Protein AF-A0A937QQQ5-F1 (afdb_monomer)

Structure (mmCIF, N/CA/C/O backbone):
data_AF-A0A937QQQ5-F1
#
_entry.id   AF-A0A937QQQ5-F1
#
loop_
_atom_site.group_PDB
_atom_site.id
_atom_site.type_symbol
_atom_site.label_atom_id
_atom_site.label_alt_id
_atom_site.label_comp_id
_atom_site.label_asym_id
_atom_site.label_entity_id
_atom_site.label_seq_id
_atom_site.pdbx_PDB_ins_code
_atom_site.Cartn_x
_atom_site.Cartn_y
_atom_site.Cartn_z
_atom_site.occupancy
_atom_site.B_iso_or_equiv
_atom_site.auth_seq_id
_atom_site.auth_comp_id
_atom_site.auth_asym_id
_atom_site.auth_atom_id
_atom_site.pdbx_PDB_model_num
ATOM 1 N N . MET A 1 1 ? -7.914 -35.333 -2.059 1.00 36.03 1 MET A N 1
ATOM 2 C CA . MET A 1 1 ? -6.550 -34.766 -2.112 1.00 36.03 1 MET A CA 1
ATOM 3 C C . MET A 1 1 ? -6.391 -34.056 -3.447 1.00 36.03 1 MET A C 1
ATOM 5 O O . MET A 1 1 ? -6.249 -34.719 -4.462 1.00 36.03 1 MET A O 1
ATOM 9 N N . LYS A 1 2 ? -6.559 -32.730 -3.481 1.00 30.95 2 LYS A N 1
ATOM 10 C CA . LYS A 1 2 ? -6.289 -31.927 -4.681 1.00 30.95 2 LYS A CA 1
ATOM 11 C C . LYS A 1 2 ? -4.842 -31.462 -4.574 1.00 30.95 2 LYS A C 1
ATOM 13 O O . LYS A 1 2 ? -4.495 -30.850 -3.571 1.00 30.95 2 LYS A O 1
ATOM 18 N N . HIS A 1 3 ? -4.014 -31.809 -5.554 1.00 29.38 3 HIS A N 1
ATOM 19 C CA . HIS A 1 3 ? -2.655 -31.293 -5.652 1.00 29.38 3 HIS A CA 1
ATOM 20 C C . HIS A 1 3 ? -2.715 -29.780 -5.863 1.00 29.38 3 HIS A C 1
ATOM 22 O O . HIS A 1 3 ? -3.130 -29.301 -6.918 1.00 29.38 3 HIS A O 1
ATOM 28 N N . GLU A 1 4 ? -2.345 -29.036 -4.828 1.00 30.39 4 GLU A N 1
ATOM 29 C CA . GLU A 1 4 ? -2.024 -27.623 -4.943 1.00 30.39 4 GLU A CA 1
ATOM 30 C C . GLU A 1 4 ? -0.722 -27.508 -5.733 1.00 30.39 4 GLU A C 1
ATOM 32 O O . GLU A 1 4 ? 0.334 -27.981 -5.314 1.00 30.39 4 GLU A O 1
ATOM 37 N N . ILE A 1 5 ? -0.812 -26.903 -6.916 1.00 28.91 5 ILE A N 1
ATOM 38 C CA . ILE A 1 5 ? 0.354 -26.453 -7.663 1.00 28.91 5 ILE A CA 1
ATOM 39 C C . ILE A 1 5 ? 0.916 -25.274 -6.869 1.00 28.91 5 ILE A C 1
ATOM 41 O O . ILE A 1 5 ? 0.451 -24.141 -7.004 1.00 28.91 5 ILE A O 1
ATOM 45 N N . HIS A 1 6 ? 1.897 -25.544 -6.011 1.00 34.22 6 HIS A N 1
ATOM 46 C CA . HIS A 1 6 ? 2.794 -24.504 -5.537 1.00 34.22 6 HIS A CA 1
ATOM 47 C C . HIS A 1 6 ? 3.519 -23.956 -6.767 1.00 34.22 6 HIS A C 1
ATOM 49 O O . HIS A 1 6 ? 4.425 -24.588 -7.309 1.00 34.22 6 HIS A O 1
ATOM 55 N N . VAL A 1 7 ? 3.088 -22.788 -7.243 1.00 42.03 7 VAL A N 1
ATOM 56 C CA . VAL A 1 7 ? 3.893 -21.977 -8.154 1.00 42.03 7 VAL A CA 1
ATOM 57 C C . VAL A 1 7 ? 5.090 -21.529 -7.325 1.00 42.03 7 VAL A C 1
ATOM 59 O O . VAL A 1 7 ? 4.991 -20.572 -6.561 1.00 42.03 7 VAL A O 1
ATOM 62 N N . GLY A 1 8 ? 6.172 -22.309 -7.380 1.00 42.88 8 GLY A N 1
ATOM 63 C CA . GLY A 1 8 ? 7.419 -21.984 -6.701 1.00 42.88 8 GLY A CA 1
ATOM 64 C C . GLY A 1 8 ? 7.860 -20.576 -7.086 1.00 42.88 8 GLY A C 1
ATOM 65 O O . GLY A 1 8 ? 7.702 -20.171 -8.242 1.00 42.88 8 GLY A O 1
ATOM 66 N N . GLU A 1 9 ? 8.372 -19.817 -6.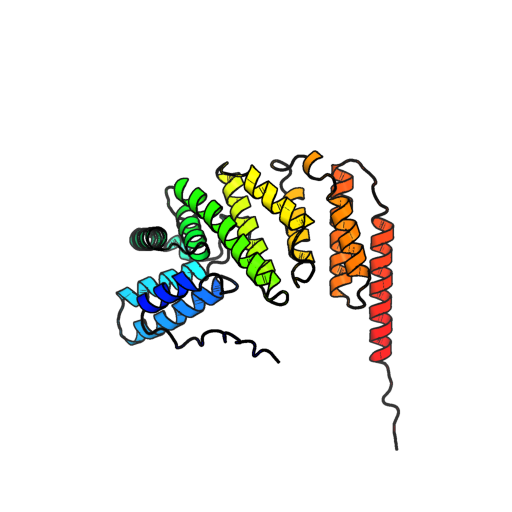115 1.00 51.06 9 GLU A N 1
ATOM 67 C CA . GLU A 1 9 ? 8.996 -18.528 -6.402 1.00 51.06 9 GLU A CA 1
ATOM 68 C C . GLU A 1 9 ? 10.053 -18.745 -7.500 1.00 51.06 9 GLU A C 1
ATOM 70 O O . GLU A 1 9 ? 10.893 -19.640 -7.357 1.00 51.06 9 GLU A O 1
ATOM 75 N N . PRO A 1 10 ? 10.000 -18.002 -8.621 1.00 53.22 10 PRO A N 1
ATOM 76 C CA . PRO A 1 10 ? 10.955 -18.191 -9.699 1.00 53.22 10 PRO A CA 1
ATOM 77 C C . PRO A 1 10 ? 12.362 -17.959 -9.153 1.00 53.22 10 PRO A C 1
ATOM 79 O O . PRO A 1 10 ? 12.676 -16.899 -8.609 1.00 53.22 10 PRO A O 1
ATOM 82 N N . THR A 1 11 ? 13.195 -18.988 -9.270 1.00 52.62 11 THR A N 1
ATOM 83 C CA . THR A 1 11 ? 14.606 -18.932 -8.906 1.00 52.62 11 THR A CA 1
ATOM 84 C C . THR A 1 11 ? 15.295 -17.851 -9.740 1.00 52.62 11 THR A C 1
ATOM 86 O O . THR A 1 11 ? 15.020 -17.701 -10.929 1.00 52.62 11 THR A O 1
ATOM 89 N N . MET A 1 12 ? 16.201 -17.082 -9.124 1.00 53.19 12 MET A N 1
ATOM 90 C CA . MET A 1 12 ? 16.810 -15.871 -9.710 1.00 53.19 12 MET A CA 1
ATOM 91 C C . MET A 1 12 ? 17.596 -16.081 -11.026 1.00 53.19 12 MET A C 1
ATOM 93 O O . MET A 1 12 ? 18.049 -15.109 -11.615 1.00 53.19 12 MET A O 1
ATOM 97 N N . ALA A 1 13 ? 17.745 -17.317 -11.512 1.00 56.19 13 ALA A N 1
ATOM 98 C CA . ALA A 1 13 ? 18.554 -17.689 -12.675 1.00 56.19 13 ALA A CA 1
ATOM 99 C C . ALA A 1 13 ? 17.754 -17.921 -13.980 1.00 56.19 13 ALA A C 1
ATOM 101 O O . ALA A 1 13 ? 18.259 -18.566 -14.891 1.00 56.19 13 ALA A O 1
ATOM 102 N N . GLN A 1 14 ? 16.499 -17.467 -14.082 1.00 79.31 14 GLN A N 1
ATOM 103 C CA . GLN A 1 14 ? 15.621 -17.859 -15.202 1.00 79.31 14 GLN A CA 1
ATOM 104 C C . GLN A 1 14 ? 15.672 -16.959 -16.449 1.00 79.31 14 GLN A C 1
ATOM 106 O O . GLN A 1 14 ? 15.188 -17.375 -17.501 1.00 79.31 14 GLN A O 1
ATOM 111 N N . PHE A 1 15 ? 16.228 -15.748 -16.372 1.00 90.44 15 PHE A N 1
ATOM 112 C CA . PHE A 1 15 ? 16.144 -14.770 -17.465 1.00 90.44 15 PHE A CA 1
ATOM 113 C C . PHE A 1 15 ? 17.524 -14.445 -18.037 1.00 90.44 15 PHE A C 1
ATOM 115 O O . PHE A 1 15 ? 18.384 -13.921 -17.335 1.00 90.44 15 PHE A O 1
ATOM 122 N N . ASN A 1 16 ? 17.710 -14.704 -19.334 1.00 91.25 16 ASN A N 1
ATOM 123 C CA . ASN A 1 16 ? 18.986 -14.483 -20.031 1.00 91.25 16 ASN A CA 1
ATOM 124 C C . ASN A 1 16 ? 19.052 -13.125 -20.747 1.00 91.25 16 ASN A C 1
ATOM 126 O O . ASN A 1 16 ? 20.074 -12.774 -21.331 1.00 91.25 16 ASN A O 1
ATOM 130 N N . ASN A 1 17 ? 17.946 -12.381 -20.782 1.00 93.50 17 ASN A N 1
ATOM 131 C CA . ASN A 1 17 ? 17.868 -11.047 -21.370 1.00 93.50 17 ASN A CA 1
ATOM 132 C C . ASN A 1 17 ? 16.666 -10.269 -20.824 1.00 93.50 17 ASN A C 1
ATOM 134 O O . ASN A 1 17 ? 15.692 -10.840 -20.321 1.00 93.50 17 ASN A O 1
ATOM 138 N N . LEU A 1 18 ? 16.734 -8.954 -20.980 1.00 94.12 18 LEU A N 1
ATOM 139 C CA . LEU A 1 18 ? 15.770 -7.979 -20.509 1.00 94.12 18 LEU A CA 1
ATOM 140 C C . LEU A 1 18 ? 14.387 -8.184 -21.138 1.00 94.12 18 LEU A C 1
ATOM 142 O O . LEU A 1 18 ? 13.375 -8.087 -20.448 1.00 94.12 18 LEU A O 1
ATOM 146 N N . LYS A 1 19 ? 14.331 -8.560 -22.423 1.00 95.56 19 LYS A N 1
ATOM 147 C CA . LYS A 1 19 ? 13.069 -8.854 -23.121 1.00 95.56 19 LYS A CA 1
ATOM 148 C C . LYS A 1 19 ? 12.306 -10.002 -22.455 1.00 95.56 19 LYS A C 1
ATOM 150 O O . LYS A 1 19 ? 11.129 -9.851 -22.149 1.00 95.56 19 LYS A O 1
ATOM 155 N N . SER A 1 20 ? 12.979 -11.119 -22.179 1.00 95.88 20 SER A N 1
ATOM 156 C CA . SER A 1 20 ? 12.364 -12.285 -21.533 1.00 95.88 20 SER A CA 1
ATOM 157 C C . SER A 1 20 ? 11.837 -11.960 -20.132 1.00 95.88 20 SER A C 1
ATOM 159 O O . SER A 1 20 ? 10.758 -12.420 -19.753 1.00 95.88 20 SER A O 1
ATOM 161 N N . LEU A 1 21 ? 12.554 -11.108 -19.389 1.00 96.56 21 LEU A N 1
ATOM 162 C CA . LEU A 1 21 ? 12.113 -10.626 -18.085 1.00 96.56 21 LEU A CA 1
ATOM 163 C C . LEU A 1 21 ? 10.897 -9.697 -18.209 1.00 96.56 21 LEU A C 1
ATOM 165 O O . LEU A 1 21 ? 9.939 -9.849 -17.451 1.00 96.56 21 LEU A O 1
ATOM 169 N N . TYR A 1 22 ? 10.878 -8.781 -19.179 1.00 97.00 22 TYR A N 1
ATOM 170 C CA . TYR A 1 22 ? 9.707 -7.941 -19.433 1.00 97.00 22 TYR A CA 1
ATOM 171 C C . TYR A 1 22 ? 8.474 -8.764 -19.810 1.00 97.00 22 TYR A C 1
ATOM 173 O O . TYR A 1 22 ? 7.416 -8.554 -19.221 1.00 97.00 22 TYR A O 1
ATOM 181 N N . ASP A 1 23 ? 8.603 -9.738 -20.713 1.00 96.44 23 ASP A N 1
ATOM 182 C CA . ASP A 1 23 ? 7.494 -10.610 -21.124 1.00 96.44 23 ASP A CA 1
ATOM 183 C C . ASP A 1 23 ? 6.933 -11.421 -19.944 1.00 96.44 23 ASP A C 1
ATOM 185 O O . ASP A 1 23 ? 5.744 -11.755 -19.884 1.00 96.44 23 ASP A O 1
ATOM 189 N N . HIS A 1 24 ? 7.791 -11.781 -18.992 1.00 96.44 24 HIS A N 1
ATOM 190 C CA . HIS A 1 24 ? 7.380 -12.424 -17.750 1.00 96.44 24 HIS A CA 1
ATOM 191 C C . HIS A 1 24 ? 6.643 -11.458 -16.821 1.00 96.44 24 HIS A C 1
ATOM 193 O O . HIS A 1 24 ? 5.522 -11.747 -16.395 1.00 96.44 24 HIS A O 1
ATOM 199 N N . LEU A 1 25 ? 7.236 -10.298 -16.536 1.00 96.81 25 LEU A N 1
ATOM 200 C CA . LEU A 1 25 ? 6.659 -9.297 -15.640 1.00 96.81 25 LEU A CA 1
ATOM 201 C C . LEU A 1 25 ? 5.329 -8.751 -16.162 1.00 96.81 25 LEU A C 1
ATOM 203 O O . LEU A 1 25 ? 4.412 -8.550 -15.370 1.00 96.81 25 LEU A O 1
ATOM 207 N N . GLU A 1 26 ? 5.165 -8.609 -17.475 1.00 97.50 26 GLU A N 1
ATOM 208 C CA . GLU A 1 26 ? 3.895 -8.208 -18.084 1.00 97.50 26 GLU A CA 1
ATOM 209 C C . GLU A 1 26 ? 2.740 -9.113 -17.621 1.00 97.50 26 GLU A C 1
ATOM 211 O O . GLU A 1 26 ? 1.652 -8.647 -17.275 1.00 97.50 26 GLU A O 1
ATOM 216 N N . ARG A 1 27 ? 3.004 -10.420 -17.511 1.00 95.94 27 ARG A N 1
ATOM 217 C CA . ARG A 1 27 ? 2.023 -11.432 -17.096 1.00 95.94 27 ARG A CA 1
ATOM 218 C C . ARG A 1 27 ? 1.965 -11.638 -15.583 1.00 95.94 27 ARG A C 1
ATOM 220 O O . ARG A 1 27 ? 0.922 -12.030 -15.067 1.00 95.94 27 ARG A O 1
ATOM 227 N N . GLN A 1 28 ? 3.080 -11.438 -14.883 1.00 95.75 28 GLN A N 1
ATOM 228 C CA . GLN A 1 28 ? 3.277 -11.959 -13.527 1.00 95.75 28 GLN A CA 1
ATOM 229 C C . GLN A 1 28 ? 3.638 -10.893 -12.486 1.00 95.75 28 GLN A C 1
ATOM 231 O O . GLN A 1 28 ? 3.765 -11.248 -11.319 1.00 95.75 28 GLN A O 1
ATOM 236 N N . ALA A 1 29 ? 3.784 -9.606 -12.830 1.00 95.81 29 ALA A N 1
ATOM 237 C CA . ALA A 1 29 ? 4.244 -8.588 -11.871 1.00 95.81 29 ALA A CA 1
ATOM 238 C C . ALA A 1 29 ? 3.348 -8.465 -10.621 1.00 95.81 29 ALA A C 1
ATOM 240 O O . ALA A 1 29 ? 3.852 -8.237 -9.527 1.00 95.81 29 ALA A O 1
ATOM 241 N N . THR A 1 30 ? 2.040 -8.714 -10.744 1.00 94.19 30 THR A N 1
ATOM 242 C CA . THR A 1 30 ? 1.085 -8.763 -9.616 1.00 94.19 30 THR A CA 1
ATOM 243 C C . THR A 1 30 ? 1.323 -9.924 -8.646 1.00 94.19 30 THR A C 1
ATOM 245 O O . THR A 1 30 ? 0.715 -9.966 -7.579 1.00 94.19 30 THR A O 1
ATOM 248 N N . ASN A 1 31 ? 2.208 -10.857 -8.998 1.00 93.75 31 ASN A N 1
ATOM 249 C CA . ASN A 1 31 ? 2.579 -12.025 -8.200 1.00 93.75 31 ASN A CA 1
ATOM 250 C C . ASN A 1 31 ? 3.916 -11.828 -7.484 1.00 93.75 31 ASN A C 1
ATOM 252 O O . ASN A 1 31 ? 4.435 -12.762 -6.877 1.00 93.75 31 ASN A O 1
ATOM 256 N N . TYR A 1 32 ? 4.447 -10.607 -7.497 1.00 92.94 32 TYR A N 1
ATOM 257 C CA . TYR A 1 32 ? 5.597 -10.218 -6.701 1.00 92.94 32 TYR A CA 1
ATOM 258 C C . TYR A 1 32 ? 5.158 -9.280 -5.587 1.00 92.94 32 TYR A C 1
ATOM 260 O O . TYR A 1 32 ? 4.677 -8.178 -5.838 1.00 92.94 32 TYR A O 1
ATOM 268 N N . ALA A 1 33 ? 5.342 -9.720 -4.344 1.00 87.44 33 ALA A N 1
ATOM 269 C CA . ALA A 1 33 ? 5.106 -8.877 -3.186 1.00 87.44 33 ALA A CA 1
ATOM 270 C C . ALA A 1 33 ? 6.235 -7.845 -3.047 1.00 87.44 33 ALA A C 1
ATOM 272 O O . ALA A 1 33 ? 7.313 -8.135 -2.520 1.00 87.44 33 ALA A O 1
ATOM 273 N N . GLY A 1 34 ? 5.976 -6.647 -3.557 1.00 84.38 34 GLY A N 1
ATOM 274 C CA . GLY A 1 34 ? 6.828 -5.483 -3.395 1.00 84.38 34 GLY A CA 1
ATOM 275 C C . GLY A 1 34 ? 7.854 -5.313 -4.509 1.00 84.38 34 GLY A C 1
ATOM 276 O O . GLY A 1 34 ? 8.396 -6.265 -5.073 1.00 84.38 34 GLY A O 1
ATOM 277 N N . GLY A 1 35 ? 8.175 -4.048 -4.790 1.00 89.44 35 GLY A N 1
ATOM 278 C CA . GLY A 1 35 ? 9.098 -3.683 -5.868 1.00 89.44 35 GLY A CA 1
ATOM 279 C C . GLY A 1 35 ? 10.505 -4.264 -5.710 1.00 89.44 35 GLY A C 1
ATOM 280 O O . GLY A 1 35 ? 11.137 -4.579 -6.709 1.00 89.44 35 GLY A O 1
ATOM 281 N N . HIS A 1 36 ? 10.980 -4.494 -4.483 1.00 90.06 36 HIS A N 1
ATOM 282 C CA . HIS A 1 36 ? 12.307 -5.072 -4.249 1.00 90.06 36 HIS A CA 1
ATOM 283 C C . HIS A 1 36 ? 12.475 -6.461 -4.886 1.00 90.06 36 HIS A C 1
ATOM 285 O O . HIS A 1 36 ? 13.545 -6.747 -5.406 1.00 90.06 36 HIS A O 1
ATOM 291 N N . ARG A 1 37 ? 11.423 -7.295 -4.922 1.00 92.38 37 ARG A N 1
ATOM 292 C CA . ARG A 1 37 ? 11.487 -8.610 -5.578 1.00 92.38 37 ARG A CA 1
ATOM 293 C C . ARG A 1 37 ? 11.653 -8.472 -7.090 1.00 92.38 37 ARG A C 1
ATOM 295 O O . ARG A 1 37 ? 12.466 -9.173 -7.676 1.00 92.38 37 ARG A O 1
ATOM 302 N N . ILE A 1 38 ? 10.934 -7.530 -7.706 1.00 95.06 38 ILE A N 1
ATOM 303 C CA . ILE A 1 38 ? 11.085 -7.199 -9.132 1.00 95.06 38 ILE A CA 1
ATOM 304 C C . ILE A 1 38 ? 12.485 -6.622 -9.401 1.00 95.06 38 ILE A C 1
ATOM 306 O O . ILE A 1 38 ? 13.150 -7.034 -10.345 1.00 95.06 38 ILE A O 1
ATOM 310 N N . SER A 1 39 ? 12.969 -5.731 -8.531 1.00 94.38 39 SER A N 1
ATOM 311 C CA . SER A 1 39 ? 14.325 -5.169 -8.587 1.00 94.38 39 SER A CA 1
ATOM 312 C C . SER A 1 39 ? 15.399 -6.259 -8.535 1.00 94.38 39 SER A C 1
ATOM 314 O O . SER A 1 39 ? 16.350 -6.210 -9.308 1.00 94.38 39 SER A O 1
ATOM 316 N N . SER A 1 40 ? 15.230 -7.295 -7.704 1.00 93.81 40 SER A N 1
ATOM 317 C CA . SER A 1 40 ? 16.157 -8.433 -7.658 1.00 93.81 40 SER A CA 1
ATOM 318 C C . SER A 1 40 ? 16.214 -9.220 -8.971 1.00 93.81 40 SER A C 1
ATOM 320 O O . SER A 1 40 ? 17.294 -9.674 -9.341 1.00 93.81 40 SER A O 1
ATOM 322 N N . LEU A 1 41 ? 15.098 -9.345 -9.702 1.00 95.25 41 LEU A N 1
ATOM 323 C CA . LEU A 1 41 ? 15.093 -9.995 -11.021 1.00 95.25 41 LEU A CA 1
ATOM 324 C C . LEU A 1 41 ? 15.906 -9.199 -12.040 1.00 95.25 41 LEU A C 1
ATOM 326 O O . LEU A 1 41 ? 16.732 -9.774 -12.747 1.00 95.25 41 LEU A O 1
ATOM 330 N N . PHE A 1 42 ? 15.719 -7.877 -12.079 1.00 95.81 42 PHE A N 1
ATOM 331 C CA . PHE A 1 42 ? 16.560 -7.012 -12.904 1.00 95.81 42 PHE A CA 1
ATOM 332 C C . PHE A 1 42 ? 18.025 -7.097 -12.453 1.00 95.81 42 PHE A C 1
ATOM 334 O O . PHE A 1 42 ? 18.911 -7.235 -13.285 1.00 95.81 42 PHE A O 1
ATOM 341 N N . GLY A 1 43 ? 18.298 -7.150 -11.147 1.00 93.81 43 GLY A N 1
ATOM 342 C CA . GLY A 1 43 ? 19.660 -7.273 -10.621 1.00 93.81 43 GLY A CA 1
ATOM 343 C C . GLY A 1 43 ? 20.383 -8.539 -11.086 1.00 93.81 43 GLY A C 1
ATOM 344 O O . GLY A 1 43 ? 21.594 -8.508 -11.301 1.00 93.81 43 GLY A O 1
ATOM 345 N N . ALA A 1 44 ? 19.655 -9.642 -11.279 1.00 94.06 44 ALA A N 1
ATOM 346 C CA . ALA A 1 44 ? 20.207 -10.867 -11.847 1.00 94.06 44 ALA A CA 1
ATOM 347 C C . ALA A 1 44 ? 20.562 -10.703 -13.336 1.00 94.06 44 ALA A C 1
ATOM 349 O O . ALA A 1 44 ? 21.670 -11.057 -13.738 1.00 94.06 44 ALA A O 1
ATOM 350 N N . VAL A 1 45 ? 19.667 -10.104 -14.132 1.00 94.81 45 VAL A N 1
ATOM 351 C CA . VAL A 1 45 ? 19.919 -9.822 -15.557 1.00 94.81 45 VAL A CA 1
ATOM 352 C C . VAL A 1 45 ? 21.071 -8.827 -15.728 1.00 94.81 45 VAL A C 1
ATOM 354 O O . VAL A 1 45 ? 21.907 -9.018 -16.605 1.00 94.81 45 VAL A O 1
ATOM 357 N N . TYR A 1 46 ? 21.177 -7.819 -14.857 1.00 94.38 46 TYR A N 1
ATOM 358 C CA . TYR A 1 46 ? 22.246 -6.818 -14.893 1.00 94.38 46 TYR A CA 1
ATOM 359 C C . TYR A 1 46 ? 23.621 -7.480 -14.809 1.00 94.38 46 TYR A C 1
ATOM 361 O O . TYR A 1 46 ? 24.460 -7.260 -15.676 1.00 94.38 46 TYR A O 1
ATOM 369 N N . LYS A 1 47 ? 23.824 -8.349 -13.809 1.00 93.31 47 LYS A N 1
ATOM 370 C CA . LYS A 1 47 ? 25.098 -9.056 -13.606 1.00 93.31 47 LYS A CA 1
ATOM 371 C C . LYS A 1 47 ? 25.479 -9.916 -14.808 1.00 93.31 47 LYS A C 1
ATOM 373 O O . LYS A 1 47 ? 26.651 -10.004 -15.154 1.00 93.31 47 LYS A O 1
ATOM 378 N N . LEU A 1 48 ? 24.488 -10.547 -15.439 1.00 93.69 48 LEU A N 1
ATOM 379 C CA . LEU A 1 48 ? 24.700 -11.344 -16.642 1.00 93.69 48 LEU A CA 1
ATOM 380 C C . LEU A 1 48 ? 25.137 -10.462 -17.821 1.00 93.69 48 LEU A C 1
ATOM 382 O O . LEU A 1 48 ? 26.104 -10.791 -18.497 1.00 93.69 48 LEU A O 1
ATOM 386 N N . LYS A 1 49 ? 24.487 -9.311 -18.032 1.00 94.38 49 LYS A N 1
ATOM 387 C CA . LYS A 1 49 ? 24.818 -8.394 -19.137 1.00 94.38 49 LYS A CA 1
ATOM 388 C C . LYS A 1 49 ? 26.124 -7.637 -18.942 1.00 94.38 49 LYS A C 1
ATOM 390 O O . LYS A 1 49 ? 26.829 -7.398 -19.917 1.00 94.38 49 LYS A O 1
ATOM 395 N N . GLU A 1 50 ? 26.471 -7.326 -17.699 1.00 93.19 50 GLU A N 1
ATOM 396 C CA . GLU A 1 50 ? 27.777 -6.777 -17.333 1.00 93.19 50 GLU A CA 1
ATOM 397 C C . GLU A 1 50 ? 28.905 -7.770 -17.657 1.00 93.19 50 GLU A C 1
ATOM 399 O O . GLU A 1 50 ? 29.906 -7.384 -18.254 1.00 93.19 50 GLU A O 1
ATOM 404 N N . ALA A 1 51 ? 28.717 -9.062 -17.359 1.00 92.50 51 ALA A N 1
ATOM 405 C CA . ALA A 1 51 ? 29.686 -10.108 -17.694 1.00 92.50 51 ALA A CA 1
ATOM 406 C C . ALA A 1 51 ? 29.828 -10.359 -19.210 1.00 92.50 51 ALA A C 1
ATOM 408 O O . ALA A 1 51 ? 30.886 -10.792 -19.662 1.00 92.50 51 ALA A O 1
ATOM 409 N N . GLU A 1 52 ? 28.784 -10.080 -19.995 1.00 94.06 52 GLU A N 1
ATOM 410 C CA . GLU A 1 52 ? 28.781 -10.169 -21.465 1.00 94.06 52 GLU A CA 1
ATOM 411 C C . GLU A 1 52 ? 29.339 -8.903 -22.162 1.00 94.06 52 GLU A C 1
ATOM 413 O O . GLU A 1 52 ? 29.348 -8.851 -23.390 1.00 94.06 52 GLU A O 1
ATOM 418 N N . ASP A 1 53 ? 29.762 -7.873 -21.409 1.00 92.38 53 ASP A N 1
ATOM 419 C CA . ASP A 1 53 ? 30.120 -6.520 -21.898 1.00 92.38 53 ASP A CA 1
ATOM 420 C C . ASP A 1 53 ? 29.026 -5.870 -22.780 1.00 92.38 53 ASP A C 1
ATOM 422 O O . ASP A 1 53 ? 29.272 -4.997 -23.615 1.00 92.38 53 ASP A O 1
ATOM 426 N N . ASN A 1 54 ? 27.763 -6.259 -22.573 1.00 92.81 54 ASN A N 1
ATOM 427 C CA . ASN A 1 54 ? 26.613 -5.662 -23.248 1.00 92.81 54 ASN A CA 1
ATOM 428 C C . ASN A 1 54 ? 26.127 -4.433 -22.469 1.00 92.81 54 ASN A C 1
ATOM 430 O O . ASN A 1 54 ? 25.127 -4.469 -21.745 1.00 92.81 54 ASN A O 1
ATOM 434 N N . ARG A 1 55 ? 26.860 -3.327 -22.625 1.00 91.81 55 ARG A N 1
ATOM 435 C CA . ARG A 1 55 ? 26.647 -2.097 -21.843 1.00 91.81 55 ARG A CA 1
ATOM 436 C C . ARG A 1 55 ? 25.249 -1.502 -21.983 1.00 91.81 55 ARG A C 1
ATOM 438 O O . ARG A 1 55 ? 24.674 -1.089 -20.986 1.00 91.81 55 ARG A O 1
ATOM 445 N N . ASN A 1 56 ? 24.674 -1.509 -23.186 1.00 91.50 56 ASN A N 1
ATOM 446 C CA . ASN A 1 56 ? 23.353 -0.916 -23.420 1.00 91.50 56 ASN A CA 1
ATOM 447 C C . ASN A 1 56 ? 22.256 -1.626 -22.613 1.00 91.50 56 ASN A C 1
ATOM 449 O O . ASN A 1 56 ? 21.430 -0.980 -21.969 1.00 91.50 56 ASN A O 1
ATOM 453 N N . GLU A 1 57 ? 22.241 -2.960 -22.639 1.00 93.25 57 GLU A N 1
ATOM 454 C CA . GLU A 1 57 ? 21.242 -3.740 -21.906 1.00 93.25 57 GLU A CA 1
ATOM 455 C C . GLU A 1 57 ? 21.528 -3.743 -20.397 1.00 93.25 57 GLU A C 1
ATOM 457 O O . GLU A 1 57 ? 20.592 -3.712 -19.594 1.00 93.25 57 GLU A O 1
ATOM 462 N N . ALA A 1 58 ? 22.807 -3.717 -20.003 1.00 92.62 58 ALA A N 1
ATOM 463 C CA . ALA A 1 58 ? 23.209 -3.555 -18.611 1.00 92.62 58 ALA A CA 1
ATOM 464 C C . ALA A 1 58 ? 22.699 -2.223 -18.032 1.00 92.62 58 ALA A C 1
ATOM 466 O O . ALA A 1 58 ? 22.045 -2.233 -16.991 1.00 92.62 58 ALA A O 1
ATOM 467 N N . ASP A 1 59 ? 22.891 -1.099 -18.728 1.00 93.00 59 ASP A N 1
ATOM 468 C CA . ASP A 1 59 ? 22.430 0.220 -18.279 1.00 93.00 59 ASP A CA 1
ATOM 469 C C . ASP A 1 59 ? 20.907 0.273 -18.112 1.00 93.00 59 ASP A C 1
ATOM 471 O O . ASP A 1 59 ? 20.409 0.679 -17.061 1.00 93.00 59 ASP A O 1
ATOM 475 N N . GLN A 1 60 ? 20.153 -0.210 -19.106 1.00 94.56 60 GLN A N 1
ATOM 476 C CA . GLN A 1 60 ? 18.690 -0.275 -19.015 1.00 94.56 60 GLN A CA 1
ATOM 477 C C . GLN A 1 60 ? 18.236 -1.128 -17.829 1.00 94.56 60 GLN A C 1
ATOM 479 O O . GLN A 1 60 ? 17.344 -0.740 -17.076 1.00 94.56 60 GLN A O 1
ATOM 484 N N . THR A 1 61 ? 18.877 -2.277 -17.626 1.00 93.81 61 THR A N 1
ATOM 485 C CA . THR A 1 61 ? 18.556 -3.168 -16.510 1.00 93.81 61 THR A CA 1
ATOM 486 C C . THR A 1 61 ? 18.889 -2.524 -15.163 1.00 93.81 61 THR A C 1
ATOM 488 O O . THR A 1 61 ? 18.129 -2.655 -14.203 1.00 93.81 61 THR A O 1
ATOM 491 N N . LEU A 1 62 ? 19.993 -1.781 -15.080 1.00 92.31 62 LEU A N 1
ATOM 492 C CA . LEU A 1 62 ? 20.375 -1.029 -13.890 1.00 92.31 62 LEU A CA 1
ATOM 493 C C . LEU A 1 62 ? 19.340 0.051 -13.550 1.00 92.31 62 LEU A C 1
ATOM 495 O O . LEU A 1 62 ? 18.986 0.216 -12.380 1.00 92.31 62 LEU A O 1
ATOM 499 N N . TRP A 1 63 ? 18.805 0.745 -14.556 1.00 93.19 63 TRP A N 1
ATOM 500 C CA . TRP A 1 63 ? 17.719 1.704 -14.356 1.00 93.19 63 TRP A CA 1
ATOM 501 C C . TRP A 1 63 ? 16.469 1.022 -13.789 1.00 93.19 63 TRP A C 1
ATOM 503 O O . TRP A 1 63 ? 15.891 1.506 -12.818 1.00 93.19 63 TRP A O 1
ATOM 513 N N . GLU A 1 64 ? 16.092 -0.145 -14.308 1.00 94.81 64 GLU A N 1
ATOM 514 C CA . GLU A 1 64 ? 14.968 -0.924 -13.774 1.00 94.81 64 GLU A CA 1
ATOM 515 C C . GLU A 1 64 ? 15.198 -1.377 -12.320 1.00 94.81 64 GLU A C 1
ATOM 517 O O . GLU A 1 64 ? 14.304 -1.242 -11.474 1.00 94.81 64 GLU A O 1
ATOM 522 N N . CYS A 1 65 ? 16.412 -1.834 -11.982 1.00 91.75 65 CYS A N 1
ATOM 523 C CA . CYS A 1 65 ? 16.799 -2.142 -10.600 1.00 91.75 65 CYS A CA 1
ATOM 524 C C . CYS A 1 65 ? 16.524 -0.956 -9.679 1.00 91.75 65 CYS A C 1
ATOM 526 O O . CYS A 1 65 ? 15.918 -1.119 -8.615 1.00 91.75 65 CYS A O 1
ATOM 528 N N . TRP A 1 66 ? 16.955 0.232 -10.102 1.00 89.25 66 TRP A N 1
ATOM 529 C CA . TRP A 1 66 ? 16.748 1.477 -9.381 1.00 89.25 66 TRP A CA 1
ATOM 530 C C . TRP A 1 66 ? 15.261 1.766 -9.201 1.00 89.25 66 TRP A C 1
ATOM 532 O O . TRP A 1 66 ? 14.806 1.887 -8.067 1.00 89.25 66 TRP A O 1
ATOM 542 N N . PHE A 1 67 ? 14.483 1.784 -10.282 1.00 90.50 67 PHE A N 1
ATOM 543 C CA . PHE A 1 67 ? 13.055 2.114 -10.266 1.00 90.50 67 PHE A CA 1
ATOM 544 C C . PHE A 1 67 ? 12.225 1.219 -9.351 1.00 90.50 67 PHE A C 1
ATOM 546 O O . PHE A 1 67 ? 11.352 1.694 -8.618 1.00 90.50 67 PHE A O 1
ATOM 553 N N . PHE A 1 68 ? 12.489 -0.084 -9.369 1.00 91.50 68 PHE A N 1
ATOM 554 C CA . PHE A 1 68 ? 11.746 -1.035 -8.551 1.00 91.50 68 PHE A CA 1
ATOM 555 C C . PHE A 1 68 ? 12.296 -1.153 -7.128 1.00 91.50 68 PHE A C 1
ATOM 557 O O . PHE A 1 68 ? 11.522 -1.449 -6.213 1.00 91.50 68 PHE A O 1
ATOM 564 N N . GLY A 1 69 ? 13.578 -0.833 -6.931 1.00 86.00 69 GLY A N 1
ATOM 565 C CA . GLY A 1 69 ? 14.231 -0.727 -5.627 1.00 86.00 69 GLY A CA 1
ATOM 566 C C . GLY A 1 69 ? 13.869 0.544 -4.852 1.00 86.00 69 GLY A C 1
ATOM 567 O O . GLY A 1 69 ? 14.078 0.591 -3.638 1.00 86.00 69 GLY A O 1
ATOM 568 N N . LEU A 1 70 ? 13.287 1.552 -5.517 1.00 81.50 70 LEU A N 1
ATOM 569 C CA . LEU A 1 70 ? 12.799 2.766 -4.866 1.00 81.50 70 LEU A CA 1
ATOM 570 C C . LEU A 1 70 ? 11.788 2.431 -3.763 1.00 81.50 70 LEU A C 1
ATOM 572 O O . LEU A 1 70 ? 10.726 1.839 -3.996 1.00 81.50 70 LEU A O 1
ATOM 576 N N . LYS A 1 71 ? 12.117 2.873 -2.547 1.00 74.56 71 LYS A N 1
ATOM 577 C CA . LYS A 1 71 ? 11.200 2.873 -1.411 1.00 74.56 71 LYS A CA 1
ATOM 578 C C . LYS A 1 71 ? 10.422 4.182 -1.429 1.00 74.56 71 LYS A C 1
ATOM 580 O O . LYS A 1 71 ? 10.998 5.250 -1.241 1.00 74.56 71 LYS A O 1
ATOM 585 N N . PHE A 1 72 ? 9.121 4.072 -1.660 1.00 68.94 72 PHE A N 1
ATOM 586 C CA . PHE A 1 72 ? 8.186 5.177 -1.494 1.00 68.94 72 PHE A CA 1
ATOM 587 C C . PHE A 1 72 ? 7.729 5.168 -0.044 1.00 68.94 72 PHE A C 1
ATOM 589 O O . PHE A 1 72 ? 7.276 4.125 0.436 1.00 68.94 72 PHE A O 1
ATOM 596 N N . THR A 1 73 ? 7.819 6.304 0.642 1.00 70.06 73 THR A N 1
ATOM 597 C CA . THR A 1 73 ? 7.071 6.482 1.885 1.00 70.06 73 THR A CA 1
ATOM 598 C C . THR A 1 73 ? 5.589 6.542 1.501 1.00 70.06 73 THR A C 1
ATOM 600 O O . THR A 1 73 ? 5.192 7.443 0.763 1.00 70.06 73 THR A O 1
ATOM 603 N N . PRO A 1 74 ? 4.743 5.577 1.904 1.00 63.44 74 PRO A N 1
ATOM 604 C CA . PRO A 1 74 ? 3.391 5.481 1.360 1.00 63.44 74 PRO A CA 1
ATOM 605 C C . PRO A 1 74 ? 2.551 6.729 1.664 1.00 63.44 74 PRO A C 1
ATOM 607 O O . PRO A 1 74 ? 2.300 7.046 2.830 1.00 63.44 74 PRO A O 1
ATOM 610 N N . GLY A 1 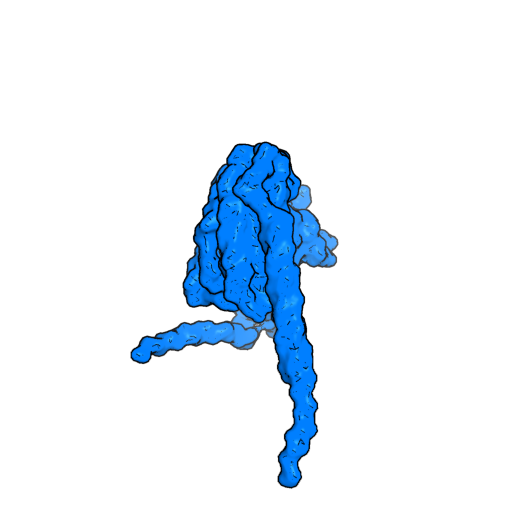75 ? 2.070 7.405 0.618 1.00 60.66 75 GLY A N 1
ATOM 611 C CA . GLY A 1 75 ? 1.325 8.672 0.718 1.00 60.66 75 GLY A CA 1
ATOM 612 C C . GLY A 1 75 ? 2.200 9.936 0.716 1.00 60.66 75 GLY A C 1
ATOM 613 O O . GLY A 1 75 ? 1.699 11.029 0.438 1.00 60.66 75 GLY A O 1
ATOM 614 N N . ASP A 1 76 ? 3.510 9.791 0.921 1.00 71.00 76 ASP A N 1
ATOM 615 C CA . ASP A 1 76 ? 4.498 10.857 0.766 1.00 71.00 76 ASP A CA 1
ATOM 616 C C . ASP A 1 76 ? 5.255 10.668 -0.554 1.00 71.00 76 ASP A C 1
ATOM 618 O O . ASP A 1 76 ? 6.301 10.030 -0.667 1.00 71.00 76 ASP A O 1
ATOM 622 N N . VAL A 1 77 ? 4.623 11.211 -1.587 1.00 64.06 77 VAL A N 1
ATOM 623 C CA . VAL A 1 77 ? 4.913 10.994 -3.006 1.00 64.06 77 VAL A CA 1
ATOM 624 C C . VAL A 1 77 ? 6.221 11.679 -3.442 1.00 64.06 77 VAL A C 1
ATOM 626 O O . VAL A 1 77 ? 6.691 11.461 -4.554 1.00 64.06 77 VAL A O 1
ATOM 629 N N . GLU A 1 78 ? 6.838 12.493 -2.578 1.00 63.59 78 GLU A N 1
ATOM 630 C CA . GLU A 1 78 ? 8.043 13.283 -2.889 1.00 63.59 78 GLU A CA 1
ATOM 631 C C . GLU A 1 78 ? 9.263 12.887 -2.046 1.00 63.59 78 GLU A C 1
ATOM 633 O O . GLU A 1 78 ? 10.403 13.092 -2.467 1.00 63.59 78 GLU A O 1
ATOM 638 N N . ASN A 1 79 ? 9.043 12.256 -0.892 1.00 60.91 79 ASN A N 1
ATOM 639 C CA . ASN A 1 79 ? 10.101 11.827 0.013 1.00 60.91 79 ASN A CA 1
ATOM 640 C C . ASN A 1 79 ? 10.663 10.459 -0.388 1.00 60.91 79 ASN A C 1
ATOM 642 O O . ASN A 1 79 ? 10.166 9.399 0.003 1.00 60.91 79 ASN A O 1
ATOM 646 N N . TRP A 1 80 ? 11.675 10.493 -1.253 1.00 66.25 80 TRP A N 1
ATOM 647 C CA . TRP A 1 80 ? 12.335 9.300 -1.773 1.00 66.25 80 TRP A CA 1
ATOM 648 C C . TRP A 1 80 ? 13.739 9.219 -1.175 1.00 66.25 80 TRP A C 1
ATOM 650 O O . TRP A 1 80 ? 14.544 10.132 -1.357 1.00 66.25 80 TRP A O 1
ATOM 660 N N . CYS A 1 81 ? 14.090 8.092 -0.561 1.00 50.53 81 CYS A N 1
ATOM 661 C CA . CYS A 1 81 ? 15.491 7.791 -0.275 1.00 50.53 81 CYS A CA 1
ATOM 662 C C . CYS A 1 81 ? 16.172 7.302 -1.559 1.00 50.53 81 CYS A C 1
ATOM 664 O O . CYS A 1 81 ? 15.945 6.156 -1.942 1.00 50.53 81 CYS A O 1
ATOM 666 N N . SER A 1 82 ? 16.975 8.131 -2.242 1.00 53.56 82 SER A N 1
ATOM 667 C CA . SER A 1 82 ? 18.176 7.683 -2.988 1.00 53.56 82 SER A CA 1
ATOM 668 C C . SER A 1 82 ? 18.812 8.765 -3.871 1.00 53.56 82 SER A C 1
ATOM 670 O O . SER A 1 82 ? 18.142 9.641 -4.410 1.00 53.56 82 SER A O 1
ATOM 672 N N . HIS A 1 83 ? 20.105 8.562 -4.131 1.00 55.22 83 HIS A N 1
ATOM 673 C CA . HIS A 1 83 ? 20.986 9.199 -5.121 1.00 55.22 83 HIS A CA 1
ATOM 674 C C . HIS A 1 83 ? 20.500 9.162 -6.591 1.00 55.22 83 HIS A C 1
ATOM 676 O O . HIS A 1 83 ? 21.204 9.616 -7.491 1.00 55.22 83 HIS A O 1
ATOM 682 N N . ILE A 1 84 ? 19.322 8.591 -6.871 1.00 60.94 84 ILE A N 1
ATOM 683 C CA . ILE A 1 84 ? 18.756 8.481 -8.227 1.00 60.94 84 ILE A CA 1
ATOM 684 C C . ILE A 1 84 ? 18.303 9.858 -8.745 1.00 60.94 84 ILE A C 1
ATOM 686 O O . ILE A 1 84 ? 18.319 10.094 -9.951 1.00 60.94 84 ILE A O 1
ATOM 690 N N . THR A 1 85 ? 17.958 10.790 -7.849 1.00 60.97 85 THR A N 1
ATOM 691 C CA . THR A 1 85 ? 17.577 12.179 -8.171 1.00 60.97 85 THR A CA 1
ATOM 692 C C . THR A 1 85 ? 18.577 12.904 -9.051 1.00 60.97 85 THR A C 1
ATOM 694 O O . THR A 1 85 ? 18.181 13.561 -10.006 1.00 60.97 85 THR A O 1
ATOM 697 N N . GLU A 1 86 ? 19.861 12.785 -8.733 1.00 67.50 86 GLU A N 1
ATOM 698 C CA . GLU A 1 86 ? 20.931 13.507 -9.428 1.00 67.50 86 GLU A CA 1
ATOM 699 C C . GLU A 1 86 ? 21.241 12.899 -10.799 1.00 67.50 86 GLU A C 1
ATOM 701 O O . GLU A 1 86 ? 21.790 13.566 -11.672 1.00 67.50 86 GLU A O 1
ATOM 706 N N . ARG A 1 87 ? 20.876 11.628 -11.000 1.00 76.75 87 ARG A N 1
ATOM 707 C CA . ARG A 1 87 ? 21.207 10.861 -12.205 1.00 76.75 87 ARG A CA 1
ATOM 708 C C . ARG A 1 87 ? 20.066 10.791 -13.212 1.00 76.75 87 ARG A C 1
ATOM 710 O O . ARG A 1 87 ? 20.314 10.391 -14.344 1.00 76.75 87 ARG A O 1
ATOM 717 N N . PHE A 1 88 ? 18.843 11.169 -12.832 1.00 84.62 88 PHE A N 1
ATOM 718 C CA . PHE A 1 88 ? 17.670 11.094 -13.703 1.00 84.62 88 PHE A CA 1
ATOM 719 C C . PHE A 1 88 ? 17.771 12.115 -14.850 1.00 84.62 88 PHE A C 1
ATOM 721 O O . PHE A 1 88 ? 17.510 13.306 -14.681 1.00 84.62 88 PHE A O 1
ATOM 728 N N . ASN A 1 89 ? 18.182 11.638 -16.023 1.00 87.44 89 ASN A N 1
ATOM 729 C CA . ASN A 1 89 ? 18.468 12.438 -17.212 1.00 87.44 89 ASN A CA 1
ATOM 730 C C . ASN A 1 89 ? 17.524 12.081 -18.378 1.00 87.44 89 ASN A C 1
ATOM 732 O O . ASN A 1 89 ? 16.626 11.251 -18.239 1.00 87.44 89 ASN A O 1
ATOM 736 N N . GLN A 1 90 ? 17.715 12.724 -19.535 1.00 89.69 90 GLN A N 1
ATOM 737 C CA . GLN A 1 90 ? 16.834 12.536 -20.692 1.00 89.69 90 GLN A CA 1
ATOM 738 C C . GLN A 1 90 ? 16.793 11.082 -21.211 1.00 89.69 90 GLN A C 1
ATOM 740 O O . GLN A 1 90 ? 15.687 10.598 -21.434 1.00 89.69 90 GLN A O 1
ATOM 745 N N . PRO A 1 91 ? 17.921 10.352 -21.359 1.00 91.94 91 PRO A N 1
ATOM 746 C CA . PRO A 1 91 ? 17.885 8.928 -21.710 1.00 91.94 91 PRO A CA 1
ATOM 747 C C . PRO A 1 91 ? 17.024 8.074 -20.771 1.00 91.94 91 PRO A C 1
ATOM 749 O O . PRO A 1 91 ? 16.195 7.292 -21.230 1.00 91.94 91 PRO A O 1
ATOM 752 N N . ILE A 1 92 ? 17.169 8.274 -19.458 1.00 91.62 92 ILE A N 1
ATOM 753 C CA . ILE A 1 92 ? 16.391 7.557 -18.440 1.00 91.62 92 ILE A CA 1
ATOM 754 C C . ILE A 1 92 ? 14.906 7.921 -18.545 1.00 91.62 92 ILE A C 1
ATOM 756 O O . ILE A 1 92 ? 14.053 7.037 -18.486 1.00 91.62 92 ILE A O 1
ATOM 760 N N . TYR A 1 93 ? 14.583 9.204 -18.742 1.00 91.69 93 TYR A N 1
ATOM 761 C CA . TYR A 1 93 ? 13.205 9.646 -18.959 1.00 91.69 93 TYR A CA 1
ATOM 762 C C . TYR A 1 93 ? 12.578 8.959 -20.176 1.00 91.69 93 TYR A C 1
ATOM 764 O O . TYR A 1 93 ? 11.495 8.388 -20.057 1.00 91.69 93 TYR A O 1
ATOM 772 N N . THR A 1 94 ? 13.266 8.983 -21.323 1.00 93.62 94 THR A N 1
ATOM 773 C CA . THR A 1 94 ? 12.794 8.354 -22.563 1.00 93.62 94 THR A CA 1
ATOM 774 C C . THR A 1 94 ? 12.548 6.862 -22.356 1.00 93.62 94 THR A C 1
ATOM 776 O O . THR A 1 94 ? 11.465 6.382 -22.680 1.00 93.62 94 THR A O 1
ATOM 779 N N . HIS A 1 95 ? 13.485 6.153 -21.718 1.00 94.88 95 HIS A N 1
ATOM 780 C CA . HIS A 1 95 ? 13.320 4.734 -21.391 1.00 94.88 95 HIS A CA 1
ATOM 781 C C . HIS A 1 95 ? 12.067 4.483 -20.546 1.00 94.88 95 HIS A C 1
ATOM 783 O O . HIS A 1 95 ? 11.226 3.664 -20.906 1.00 94.88 95 HIS A O 1
ATOM 789 N N . VAL A 1 96 ? 11.885 5.213 -19.442 1.00 94.38 96 VAL A N 1
ATOM 790 C CA . VAL A 1 96 ? 10.715 5.031 -18.564 1.00 94.38 96 VAL A CA 1
ATOM 791 C C . VAL A 1 96 ? 9.406 5.350 -19.293 1.00 94.38 96 VAL A C 1
ATOM 793 O O . VAL A 1 96 ? 8.416 4.642 -19.102 1.00 94.38 96 VAL A O 1
ATOM 796 N N . ALA A 1 97 ? 9.387 6.384 -20.136 1.00 94.81 97 ALA A N 1
ATOM 797 C CA . ALA A 1 97 ? 8.223 6.739 -20.942 1.00 94.81 97 ALA A CA 1
ATOM 798 C C . ALA A 1 97 ? 7.867 5.630 -21.947 1.00 94.81 97 ALA A C 1
ATOM 800 O O . ALA A 1 97 ? 6.710 5.214 -22.024 1.00 94.81 97 ALA A O 1
ATOM 801 N N . GLU A 1 98 ? 8.852 5.074 -22.653 1.00 96.69 98 GLU A N 1
ATOM 802 C CA . GLU A 1 98 ? 8.657 3.934 -23.557 1.00 96.69 98 GLU A CA 1
ATOM 803 C C . GLU A 1 98 ? 8.149 2.693 -22.811 1.00 96.69 98 GLU A C 1
ATOM 805 O O . GLU A 1 98 ? 7.230 2.000 -23.270 1.00 96.69 98 GLU A O 1
ATOM 810 N N . ARG A 1 99 ? 8.688 2.423 -21.616 1.00 97.00 99 ARG A N 1
ATOM 811 C CA . ARG A 1 99 ? 8.196 1.342 -20.755 1.00 97.00 99 ARG A CA 1
ATOM 812 C C . ARG A 1 99 ? 6.749 1.571 -20.334 1.00 97.00 99 ARG A C 1
ATOM 814 O O . ARG A 1 99 ? 5.937 0.660 -20.480 1.00 97.00 99 ARG A O 1
ATOM 821 N N . LEU A 1 100 ? 6.388 2.779 -19.900 1.00 97.19 100 LEU A N 1
ATOM 822 C CA . LEU A 1 100 ? 5.010 3.119 -19.538 1.00 97.19 100 LEU A CA 1
ATOM 823 C C . LEU A 1 100 ? 4.027 2.893 -20.698 1.00 97.19 100 LEU A C 1
ATOM 825 O O . LEU A 1 100 ? 2.920 2.393 -20.481 1.00 97.19 100 LEU A O 1
ATOM 829 N N . MET A 1 101 ? 4.428 3.247 -21.919 1.00 97.06 101 MET A N 1
ATOM 830 C CA . MET A 1 101 ? 3.591 3.095 -23.111 1.00 97.06 101 MET A CA 1
ATOM 831 C C . MET A 1 101 ? 3.462 1.641 -23.579 1.00 97.06 101 MET A C 1
ATOM 833 O O . MET A 1 101 ? 2.453 1.287 -24.188 1.00 97.06 101 MET A O 1
ATOM 837 N N . SER A 1 102 ? 4.447 0.792 -23.283 1.00 96.88 102 SER A N 1
ATOM 838 C CA . SER A 1 102 ? 4.468 -0.607 -23.729 1.00 96.88 102 SER A CA 1
ATOM 839 C C . SER A 1 102 ? 3.843 -1.597 -22.741 1.00 96.88 102 SER A C 1
ATOM 841 O O . SER A 1 102 ? 3.337 -2.631 -23.174 1.00 96.88 102 SER A O 1
ATOM 843 N N . THR A 1 103 ? 3.826 -1.298 -21.438 1.00 97.94 103 THR A N 1
ATOM 844 C CA . THR A 1 103 ? 3.219 -2.182 -20.426 1.00 97.94 103 THR A CA 1
ATOM 845 C C . THR A 1 103 ? 1.709 -1.984 -20.296 1.00 97.94 103 THR A C 1
ATOM 847 O O . THR A 1 103 ? 1.203 -0.860 -20.191 1.00 97.94 103 THR A O 1
ATOM 850 N N . ARG A 1 104 ? 0.972 -3.091 -20.190 1.00 97.12 104 ARG A N 1
ATOM 851 C CA . ARG A 1 104 ? -0.442 -3.131 -19.777 1.00 97.12 104 ARG A CA 1
ATOM 852 C C . ARG A 1 104 ? -0.600 -3.582 -18.326 1.00 97.12 104 ARG A C 1
ATOM 854 O O . ARG A 1 104 ? -1.655 -3.361 -17.740 1.00 97.12 104 ARG A O 1
ATOM 861 N N . ASN A 1 105 ? 0.443 -4.141 -17.715 1.00 98.00 105 ASN A N 1
ATOM 862 C CA . ASN A 1 105 ? 0.420 -4.550 -16.316 1.00 98.00 105 ASN A CA 1
ATOM 863 C C . ASN A 1 105 ? 0.288 -3.354 -15.354 1.00 98.00 105 ASN A C 1
ATOM 865 O O . ASN A 1 105 ? 1.144 -2.467 -15.335 1.00 98.00 105 ASN A O 1
ATOM 869 N N . SER A 1 106 ? -0.745 -3.349 -14.509 1.00 97.81 106 SER A N 1
ATOM 870 C CA . SER A 1 106 ? -1.052 -2.231 -13.605 1.00 97.81 106 SER A CA 1
ATOM 871 C C . SER A 1 106 ? 0.046 -1.940 -12.575 1.00 97.81 106 SER A C 1
ATOM 873 O O . SER A 1 106 ? 0.266 -0.781 -12.234 1.00 97.81 106 SER A O 1
ATOM 875 N N . VAL A 1 107 ? 0.807 -2.943 -12.124 1.00 96.81 107 VAL A N 1
ATOM 876 C CA . VAL A 1 107 ? 1.914 -2.743 -11.169 1.00 96.81 107 VAL A CA 1
ATOM 877 C C . VAL A 1 107 ? 3.056 -1.970 -11.817 1.00 96.81 107 VAL A C 1
ATOM 879 O O . VAL A 1 107 ? 3.544 -0.983 -11.260 1.00 96.81 107 VAL A O 1
ATOM 882 N N . LEU A 1 108 ? 3.460 -2.402 -13.012 1.00 97.56 108 LEU A N 1
ATOM 883 C CA . LEU A 1 108 ? 4.534 -1.766 -13.770 1.00 97.56 108 LEU A CA 1
ATOM 884 C C . LEU A 1 108 ? 4.115 -0.358 -14.206 1.00 97.56 108 LEU A C 1
ATOM 886 O O . LEU A 1 108 ? 4.849 0.604 -13.983 1.00 97.56 108 LEU A O 1
ATOM 890 N N . ARG A 1 109 ? 2.893 -0.219 -14.741 1.00 98.00 109 ARG A N 1
ATOM 891 C CA . ARG A 1 109 ? 2.323 1.071 -15.156 1.00 98.00 109 ARG A CA 1
ATOM 892 C C . ARG A 1 109 ? 2.280 2.067 -14.006 1.00 98.00 109 ARG A C 1
ATOM 894 O O . ARG A 1 109 ? 2.740 3.194 -14.175 1.00 98.00 109 ARG A O 1
ATOM 901 N N . ALA A 1 110 ? 1.791 1.649 -12.835 1.00 96.44 110 ALA A N 1
ATOM 902 C CA . ALA A 1 110 ? 1.752 2.504 -11.654 1.00 96.44 110 ALA A CA 1
ATOM 903 C C . ALA A 1 110 ? 3.153 2.991 -11.274 1.00 96.44 110 ALA A C 1
ATOM 905 O O . ALA A 1 110 ? 3.341 4.176 -11.004 1.00 96.44 110 ALA A O 1
ATOM 906 N N . ARG A 1 111 ? 4.149 2.094 -11.296 1.00 94.25 111 ARG A N 1
ATOM 907 C CA . ARG A 1 111 ? 5.531 2.434 -10.950 1.00 94.25 111 ARG A CA 1
ATOM 908 C C . ARG A 1 111 ? 6.142 3.428 -11.936 1.00 94.25 111 ARG A C 1
ATOM 910 O O . ARG A 1 111 ? 6.625 4.467 -11.493 1.00 94.25 111 ARG A O 1
ATOM 917 N N . TYR A 1 112 ? 6.111 3.144 -13.236 1.00 95.56 112 TYR A N 1
ATOM 918 C CA . TYR A 1 112 ? 6.714 4.025 -14.239 1.00 95.56 112 TYR A CA 1
ATOM 919 C C . TYR A 1 112 ? 6.031 5.392 -14.282 1.00 95.56 112 TYR A C 1
ATOM 921 O O . TYR A 1 112 ? 6.706 6.418 -14.259 1.00 95.56 112 TYR A O 1
ATOM 929 N N . ALA A 1 113 ? 4.698 5.424 -14.250 1.00 95.62 113 ALA A N 1
ATOM 930 C CA . ALA A 1 113 ? 3.947 6.673 -14.257 1.00 95.62 113 ALA A CA 1
ATOM 931 C C . ALA A 1 113 ? 4.223 7.524 -13.007 1.00 95.62 113 ALA A C 1
ATOM 933 O O . ALA A 1 113 ? 4.427 8.732 -13.111 1.00 95.62 113 ALA A O 1
ATOM 934 N N . HIS A 1 114 ? 4.311 6.903 -11.828 1.00 92.94 114 HIS A N 1
ATOM 935 C CA . HIS A 1 114 ? 4.687 7.608 -10.604 1.00 92.94 114 HIS A CA 1
ATOM 936 C C . HIS A 1 114 ? 6.122 8.153 -10.700 1.00 92.94 114 HIS A C 1
ATOM 938 O O . HIS A 1 114 ? 6.365 9.301 -10.332 1.00 92.94 114 HIS A O 1
ATOM 944 N N . ILE A 1 115 ? 7.062 7.384 -11.261 1.00 90.31 115 ILE A N 1
ATOM 945 C CA . ILE A 1 115 ? 8.442 7.850 -11.449 1.00 90.31 115 ILE A CA 1
ATOM 946 C C . ILE A 1 115 ? 8.497 9.081 -12.352 1.00 90.31 115 ILE A C 1
ATOM 948 O O . ILE A 1 115 ? 9.105 10.083 -11.973 1.00 90.31 115 ILE A O 1
ATOM 952 N N . LEU A 1 116 ? 7.828 9.028 -13.508 1.00 91.19 116 LEU A N 1
ATOM 953 C CA . LEU A 1 116 ? 7.763 10.154 -14.439 1.00 91.19 116 LEU A CA 1
ATOM 954 C C . LEU A 1 116 ? 7.131 11.375 -13.776 1.00 91.19 116 LEU A C 1
ATOM 956 O O . LEU A 1 116 ? 7.698 12.458 -13.840 1.00 91.19 116 LEU A O 1
ATOM 960 N N . TRP A 1 117 ? 6.014 11.209 -13.067 1.00 90.62 117 TRP A N 1
ATOM 961 C CA . TRP A 1 117 ? 5.373 12.328 -12.381 1.00 90.62 117 TRP A CA 1
ATOM 962 C C . TRP A 1 117 ? 6.259 12.950 -11.292 1.00 90.62 117 TRP A C 1
ATOM 964 O O . TRP A 1 117 ? 6.318 14.171 -11.170 1.00 90.62 117 TRP A O 1
ATOM 974 N N . GLY A 1 118 ? 6.964 12.131 -10.507 1.00 83.69 118 GLY A N 1
ATOM 975 C CA . GLY A 1 118 ? 7.781 12.612 -9.392 1.00 83.69 118 GLY A CA 1
ATOM 976 C C . GLY A 1 118 ? 9.158 13.164 -9.781 1.00 83.69 118 GLY A C 1
ATOM 977 O O . GLY A 1 118 ? 9.772 13.860 -8.969 1.00 83.69 118 GLY A O 1
ATOM 978 N N . ARG A 1 119 ? 9.668 12.860 -10.988 1.00 75.25 119 ARG A N 1
ATOM 979 C CA . ARG A 1 119 ? 11.040 13.220 -11.417 1.00 75.25 119 ARG A CA 1
ATOM 980 C C . ARG A 1 119 ? 11.143 14.006 -12.705 1.00 75.25 119 ARG A C 1
ATOM 982 O O . ARG A 1 119 ? 12.184 14.621 -12.933 1.00 75.25 119 ARG A O 1
ATOM 989 N N . ALA A 1 120 ? 10.110 14.024 -13.536 1.00 65.25 120 ALA A N 1
ATOM 990 C CA . ALA A 1 120 ? 10.109 14.931 -14.664 1.00 65.25 120 ALA A CA 1
ATOM 991 C C . ALA A 1 120 ? 10.196 16.369 -14.138 1.00 65.25 120 ALA A C 1
ATOM 993 O O . ALA A 1 120 ? 9.429 16.768 -13.259 1.00 65.25 120 ALA A O 1
ATOM 994 N N . LYS A 1 121 ? 11.123 17.162 -14.697 1.00 66.56 121 LYS A N 1
ATOM 995 C CA . LYS A 1 121 ? 11.200 18.610 -14.424 1.00 66.56 121 LYS A CA 1
ATOM 996 C C . LYS A 1 121 ? 9.836 19.276 -14.624 1.00 66.56 121 LYS A C 1
ATOM 998 O O . LYS A 1 121 ? 9.493 20.219 -13.921 1.00 66.56 121 LYS A O 1
ATOM 1003 N N . GLN A 1 122 ? 9.064 18.752 -15.571 1.00 66.50 122 GLN A N 1
ATOM 1004 C CA . GLN A 1 122 ? 7.678 19.105 -15.816 1.00 66.50 122 GLN A CA 1
ATOM 1005 C C . GLN A 1 122 ? 6.810 17.966 -15.277 1.00 66.50 122 GLN A C 1
ATOM 1007 O O . GLN A 1 122 ? 6.716 16.909 -15.892 1.00 66.50 122 GLN A O 1
ATOM 1012 N N . ARG A 1 123 ? 6.216 18.156 -14.092 1.00 76.69 123 ARG A N 1
ATOM 1013 C CA . ARG A 1 123 ? 5.314 17.181 -13.456 1.00 76.69 123 ARG A CA 1
ATOM 1014 C C . ARG A 1 123 ? 4.004 17.074 -14.241 1.00 76.69 123 ARG A C 1
ATOM 1016 O O . ARG A 1 123 ? 2.977 17.624 -13.844 1.00 76.69 123 ARG A O 1
ATOM 1023 N N . GLU A 1 124 ? 4.040 16.396 -15.380 1.00 88.00 124 GLU A N 1
ATOM 1024 C CA . GLU A 1 124 ? 2.881 16.260 -16.255 1.00 88.00 124 GLU A CA 1
ATOM 1025 C C . GLU A 1 124 ? 1.747 15.525 -15.540 1.00 88.00 124 GLU A C 1
ATOM 1027 O O . GLU A 1 124 ? 1.882 14.373 -15.116 1.00 88.00 124 GLU A O 1
ATOM 1032 N N . ILE A 1 125 ? 0.594 16.187 -15.429 1.00 91.38 125 ILE A N 1
ATOM 1033 C CA . ILE A 1 125 ? -0.561 15.658 -14.694 1.00 91.38 125 ILE A CA 1
ATOM 1034 C C . ILE A 1 125 ? -1.052 14.318 -15.259 1.00 91.38 125 ILE A C 1
ATOM 1036 O O . ILE A 1 125 ? -1.569 13.491 -14.511 1.00 91.38 125 ILE A O 1
ATOM 1040 N N . GLY A 1 126 ? -0.840 14.072 -16.558 1.00 95.00 126 GLY A N 1
ATOM 1041 C CA . GLY A 1 126 ? -1.173 12.809 -17.216 1.00 95.00 126 GLY A CA 1
ATOM 1042 C C . GLY A 1 126 ? -0.505 11.602 -16.554 1.00 95.00 126 GLY A C 1
ATOM 1043 O O . GLY A 1 126 ? -1.173 10.599 -16.306 1.00 95.00 126 GLY A O 1
ATOM 1044 N N . HIS A 1 127 ? 0.767 11.720 -16.164 1.00 95.31 127 HIS A N 1
ATOM 1045 C CA . HIS A 1 127 ? 1.489 10.644 -15.486 1.00 95.31 127 HIS A CA 1
ATOM 1046 C C . HIS A 1 127 ? 0.893 10.325 -14.110 1.00 95.31 127 HIS A C 1
ATOM 1048 O O . HIS A 1 127 ? 0.680 9.158 -13.788 1.00 95.31 127 HIS A O 1
ATOM 1054 N N . ALA A 1 128 ? 0.528 11.335 -13.316 1.00 95.06 128 ALA A N 1
ATOM 1055 C CA . ALA A 1 128 ? -0.142 11.089 -12.039 1.00 95.06 128 ALA A CA 1
ATOM 1056 C C . ALA A 1 128 ? -1.498 10.402 -12.216 1.00 95.06 128 ALA A C 1
ATOM 1058 O O . ALA A 1 128 ? -1.804 9.478 -11.467 1.00 95.06 128 ALA A O 1
ATOM 1059 N N . ARG A 1 129 ? -2.295 10.807 -13.213 1.00 97.81 129 ARG A N 1
ATOM 1060 C CA . ARG A 1 129 ? -3.590 10.166 -13.494 1.00 97.81 129 ARG A CA 1
ATOM 1061 C C . ARG A 1 129 ? -3.418 8.686 -13.826 1.00 97.81 129 ARG A C 1
ATOM 1063 O O . ARG A 1 129 ? -4.068 7.848 -13.206 1.00 97.81 129 ARG A O 1
ATOM 1070 N N . ILE A 1 130 ? -2.470 8.364 -14.711 1.00 98.12 130 ILE A N 1
ATOM 1071 C CA . ILE A 1 130 ? -2.140 6.973 -15.053 1.00 98.12 130 ILE A CA 1
ATOM 1072 C C . ILE A 1 130 ? -1.689 6.199 -13.810 1.00 98.12 130 ILE A C 1
ATOM 1074 O O . ILE A 1 130 ? -2.110 5.057 -13.619 1.00 98.12 130 ILE A O 1
ATOM 1078 N N . ALA A 1 131 ? -0.862 6.805 -12.954 1.00 97.00 131 ALA A N 1
ATOM 1079 C CA . ALA A 1 131 ? -0.407 6.178 -11.721 1.00 97.00 131 ALA A CA 1
ATOM 1080 C C . ALA A 1 131 ? -1.570 5.893 -10.757 1.00 97.00 131 ALA A C 1
ATOM 1082 O O . ALA A 1 131 ? -1.663 4.777 -10.255 1.00 97.00 131 ALA A O 1
ATOM 1083 N N . ILE A 1 132 ? -2.474 6.854 -10.533 1.00 98.25 132 ILE A N 1
ATOM 1084 C CA . ILE A 1 132 ? -3.660 6.701 -9.669 1.00 98.25 132 ILE A CA 1
ATOM 1085 C C . ILE A 1 132 ? -4.532 5.543 -10.156 1.00 98.25 132 ILE A C 1
ATOM 1087 O O . ILE A 1 132 ? -4.845 4.640 -9.378 1.00 98.25 132 ILE A O 1
ATOM 1091 N N . ASP A 1 133 ? -4.881 5.541 -11.443 1.00 98.56 133 ASP A N 1
ATOM 1092 C CA . ASP A 1 133 ? -5.737 4.509 -12.032 1.00 98.56 133 ASP A CA 1
ATOM 1093 C C . ASP A 1 133 ? -5.079 3.125 -11.926 1.00 98.56 133 ASP A C 1
ATOM 1095 O O . ASP A 1 133 ? -5.694 2.163 -11.460 1.00 98.56 133 ASP A O 1
ATOM 1099 N N . SER A 1 134 ? -3.784 3.051 -12.239 1.00 98.44 134 SER A N 1
ATOM 1100 C CA . SER A 1 134 ? -3.017 1.806 -12.171 1.00 98.44 134 SER A CA 1
ATOM 1101 C C . SER A 1 134 ? -2.830 1.310 -10.730 1.00 98.44 134 SER A C 1
ATOM 1103 O O . SER A 1 134 ? -2.873 0.105 -10.490 1.00 98.44 134 SER A O 1
ATOM 1105 N N . TYR A 1 135 ? -2.672 2.200 -9.743 1.00 98.12 135 TYR A N 1
ATOM 1106 C CA . TYR A 1 135 ? -2.607 1.815 -8.330 1.00 98.12 135 TYR A CA 1
ATOM 1107 C C . TYR A 1 135 ? -3.935 1.249 -7.825 1.00 98.12 135 TYR A C 1
ATOM 1109 O O . TYR A 1 135 ? -3.929 0.250 -7.105 1.00 98.12 135 TYR A O 1
ATOM 1117 N N . LEU A 1 136 ? -5.071 1.835 -8.214 1.00 98.50 136 LEU A N 1
ATOM 1118 C CA . LEU A 1 136 ? -6.389 1.294 -7.866 1.00 98.50 136 LEU A CA 1
ATOM 1119 C C . LEU A 1 136 ? -6.597 -0.108 -8.459 1.00 98.50 136 LEU A C 1
ATOM 1121 O O . LEU A 1 136 ? -7.134 -0.994 -7.793 1.00 98.50 136 LEU A O 1
ATOM 1125 N N . GLU A 1 137 ? -6.145 -0.340 -9.692 1.00 98.38 137 GLU A N 1
ATOM 1126 C CA . GLU A 1 137 ? -6.186 -1.663 -10.321 1.00 98.38 137 GLU A CA 1
ATOM 1127 C C . GLU A 1 137 ? -5.233 -2.665 -9.658 1.00 98.38 137 GLU A C 1
ATOM 1129 O O . GLU A 1 137 ? -5.633 -3.792 -9.354 1.00 98.38 137 GLU A O 1
ATOM 1134 N N . ALA A 1 138 ? -3.990 -2.261 -9.385 1.00 97.69 138 ALA A N 1
ATOM 1135 C CA . ALA A 1 138 ? -3.009 -3.091 -8.691 1.00 97.69 138 ALA A CA 1
ATOM 1136 C C . ALA A 1 138 ? -3.495 -3.477 -7.284 1.00 97.69 138 ALA A C 1
ATOM 1138 O O . ALA A 1 138 ? -3.414 -4.644 -6.905 1.00 97.69 138 ALA A O 1
ATOM 1139 N N . GLY A 1 139 ? -4.089 -2.535 -6.542 1.00 97.69 139 GLY A N 1
ATOM 1140 C CA . GLY A 1 139 ? -4.673 -2.783 -5.222 1.00 97.69 139 GLY A CA 1
ATOM 1141 C C . GLY A 1 139 ? -5.747 -3.874 -5.245 1.00 97.69 139 GLY A C 1
ATOM 1142 O O . GLY A 1 139 ? -5.734 -4.768 -4.399 1.00 97.69 139 GLY A O 1
ATOM 1143 N N . LYS A 1 140 ? -6.621 -3.881 -6.261 1.00 97.94 140 LYS A N 1
ATOM 1144 C CA . LYS A 1 140 ? -7.618 -4.952 -6.448 1.00 97.94 140 LYS A CA 1
ATOM 1145 C C . LYS A 1 140 ? -6.962 -6.306 -6.718 1.00 97.94 140 LYS A C 1
ATOM 1147 O O . LYS A 1 140 ? -7.382 -7.312 -6.147 1.00 97.94 140 LYS A O 1
ATOM 1152 N N . ALA A 1 141 ? -5.932 -6.344 -7.564 1.00 97.38 141 ALA A N 1
ATOM 1153 C CA . ALA A 1 141 ? -5.197 -7.576 -7.850 1.00 97.38 141 ALA A CA 1
ATOM 1154 C C . ALA A 1 141 ? -4.513 -8.136 -6.589 1.00 97.38 141 ALA A C 1
ATOM 1156 O O . ALA A 1 141 ? -4.613 -9.335 -6.312 1.00 97.38 141 ALA A O 1
ATOM 1157 N N . TYR A 1 142 ? -3.894 -7.271 -5.782 1.00 97.88 142 TYR A N 1
ATOM 1158 C CA . TYR A 1 142 ? -3.287 -7.662 -4.512 1.00 97.88 142 TYR A CA 1
ATOM 1159 C C . TYR A 1 142 ? -4.317 -8.110 -3.476 1.00 97.88 142 TYR A C 1
ATOM 1161 O O . TYR A 1 142 ? -4.068 -9.075 -2.763 1.00 97.88 142 TYR A O 1
ATOM 1169 N N . GLU A 1 143 ? -5.505 -7.506 -3.420 1.00 97.62 143 GLU A N 1
ATOM 1170 C CA . GLU A 1 143 ? -6.564 -7.977 -2.519 1.00 97.62 143 GLU A CA 1
ATOM 1171 C C . GLU A 1 143 ? -7.066 -9.377 -2.916 1.00 97.62 143 GLU A C 1
ATOM 1173 O O . GLU A 1 143 ? -7.351 -10.210 -2.053 1.00 97.62 143 GLU A O 1
ATOM 1178 N N . ILE A 1 144 ? -7.153 -9.674 -4.218 1.00 97.25 144 ILE A N 1
ATOM 1179 C CA . ILE A 1 144 ? -7.474 -11.026 -4.704 1.00 97.25 144 ILE A CA 1
ATOM 1180 C C . ILE A 1 144 ? -6.399 -12.023 -4.254 1.00 97.25 144 ILE A C 1
ATOM 1182 O O . ILE A 1 144 ? -6.735 -13.139 -3.851 1.00 97.25 144 ILE A O 1
ATOM 1186 N N . ARG A 1 145 ? -5.120 -11.633 -4.300 1.00 96.06 145 ARG A N 1
ATOM 1187 C CA . ARG A 1 145 ? -4.000 -12.451 -3.814 1.00 96.06 145 ARG A CA 1
ATOM 1188 C C . ARG A 1 145 ? -4.047 -12.648 -2.304 1.00 96.06 145 ARG A C 1
ATOM 1190 O O . ARG A 1 145 ? -3.972 -13.783 -1.855 1.00 96.06 145 ARG A O 1
ATOM 1197 N N . ASP A 1 146 ? -4.284 -11.592 -1.536 1.00 97.31 146 ASP A N 1
ATOM 1198 C CA . ASP A 1 146 ? -4.421 -11.652 -0.079 1.00 97.31 146 ASP A CA 1
ATOM 1199 C C . ASP A 1 146 ? -5.555 -12.594 0.362 1.00 97.31 146 ASP A C 1
ATOM 1201 O O . ASP A 1 146 ? -5.416 -13.337 1.328 1.00 97.31 146 ASP A O 1
ATOM 1205 N N . LYS A 1 147 ? -6.662 -12.653 -0.386 1.00 97.19 147 LYS A N 1
ATOM 1206 C CA . LYS A 1 147 ? -7.741 -13.621 -0.118 1.00 97.19 147 LYS A CA 1
ATOM 1207 C C . LYS A 1 147 ? -7.315 -15.074 -0.339 1.00 97.19 147 LYS A C 1
ATOM 1209 O O . LYS A 1 147 ? -7.821 -15.952 0.357 1.00 97.19 147 LYS A O 1
ATOM 1214 N N . LYS A 1 148 ? -6.423 -15.329 -1.299 1.00 96.81 148 LYS A N 1
ATOM 1215 C CA . LYS A 1 148 ? -5.886 -16.668 -1.595 1.00 96.81 148 LYS A CA 1
ATOM 1216 C C . LYS A 1 148 ? -4.771 -17.059 -0.625 1.00 96.81 148 LYS A C 1
ATOM 1218 O O . LYS A 1 148 ? -4.720 -18.199 -0.182 1.00 96.81 148 LYS A O 1
ATOM 1223 N N . GLU A 1 149 ? -3.915 -16.106 -0.275 1.00 96.06 149 GLU A N 1
ATOM 1224 C CA . GLU A 1 149 ? -2.694 -16.299 0.509 1.00 96.06 149 GLU A CA 1
ATOM 1225 C C . GLU A 1 149 ? -2.644 -15.292 1.680 1.00 96.06 149 GLU A C 1
ATOM 1227 O O . GLU A 1 149 ? -1.780 -14.412 1.723 1.00 96.06 149 GLU A O 1
ATOM 1232 N N . PRO A 1 150 ? -3.560 -15.393 2.660 1.00 95.75 150 PRO A N 1
ATOM 1233 C CA . PRO A 1 150 ? -3.743 -14.368 3.695 1.00 95.75 150 PRO A CA 1
ATOM 1234 C C . PRO A 1 150 ? -2.551 -14.190 4.641 1.00 95.75 150 PRO A C 1
ATOM 1236 O O . PRO A 1 150 ? -2.462 -13.182 5.336 1.00 95.75 150 PRO A O 1
ATOM 1239 N N . GLN A 1 151 ? -1.638 -15.160 4.687 1.00 95.12 151 GLN A N 1
ATOM 1240 C CA . GLN A 1 151 ? -0.426 -15.094 5.509 1.00 95.12 151 GLN A CA 1
ATOM 1241 C C . GLN A 1 151 ? 0.754 -14.418 4.794 1.00 95.12 151 GLN A C 1
ATOM 1243 O O . GLN A 1 151 ? 1.781 -14.154 5.423 1.00 95.12 151 GLN A O 1
ATOM 1248 N N . GLY A 1 152 ? 0.610 -14.137 3.494 1.00 92.75 152 GLY A N 1
ATOM 1249 C CA . GLY A 1 152 ? 1.615 -13.465 2.680 1.00 92.75 152 GLY A CA 1
ATOM 1250 C C . GLY A 1 152 ? 1.727 -11.966 2.966 1.00 92.75 152 GLY A C 1
ATOM 1251 O O . GLY A 1 152 ? 1.147 -11.422 3.906 1.00 92.75 152 GLY A O 1
ATOM 1252 N N . LEU A 1 153 ? 2.486 -11.271 2.121 1.00 93.62 153 LEU A N 1
ATOM 1253 C CA . LEU A 1 153 ? 2.709 -9.821 2.214 1.00 93.62 153 LEU A CA 1
ATOM 1254 C C . LEU A 1 153 ? 1.670 -8.998 1.426 1.00 93.62 153 LEU A C 1
ATOM 1256 O O . LEU A 1 153 ? 1.786 -7.783 1.319 1.00 93.62 153 LEU A O 1
ATOM 1260 N N . TRP A 1 154 ? 0.637 -9.640 0.881 1.00 95.81 154 TRP A N 1
ATOM 1261 C CA . TRP A 1 154 ? -0.302 -9.022 -0.056 1.00 95.81 154 TRP A CA 1
ATOM 1262 C C . TRP A 1 154 ? -1.125 -7.882 0.546 1.00 95.81 154 TRP A C 1
ATOM 1264 O O . TRP A 1 154 ? -1.335 -6.871 -0.119 1.00 95.81 154 TRP A O 1
ATOM 1274 N N . GLY A 1 155 ? -1.541 -7.984 1.811 1.00 96.12 155 GLY A N 1
ATOM 1275 C CA . GLY A 1 155 ? -2.231 -6.880 2.480 1.00 96.12 155 GLY A CA 1
ATOM 1276 C C . GLY A 1 155 ? -1.374 -5.617 2.620 1.00 96.12 155 GLY A C 1
ATOM 1277 O O . GLY A 1 155 ? -1.902 -4.509 2.525 1.00 96.12 155 GLY A O 1
ATOM 1278 N N . LEU A 1 156 ? -0.051 -5.760 2.754 1.00 94.19 156 LEU A N 1
ATOM 1279 C CA . LEU A 1 156 ? 0.868 -4.622 2.731 1.00 94.19 156 LEU A CA 1
ATOM 1280 C C . LEU A 1 156 ? 0.918 -3.970 1.339 1.00 94.19 156 LEU A C 1
ATOM 1282 O O . LEU A 1 156 ? 0.896 -2.745 1.237 1.00 94.19 156 LEU A O 1
ATOM 1286 N N . GLU A 1 157 ? 0.903 -4.767 0.271 1.00 95.38 157 GLU A N 1
ATOM 1287 C CA . GLU A 1 157 ? 0.865 -4.253 -1.105 1.00 95.38 157 GLU A CA 1
ATOM 1288 C C . GLU A 1 157 ? -0.455 -3.532 -1.426 1.00 95.38 157 GLU A C 1
ATOM 1290 O O . GLU A 1 157 ? -0.443 -2.487 -2.080 1.00 95.38 157 GLU A O 1
ATOM 1295 N N . VAL A 1 158 ? -1.590 -4.020 -0.903 1.00 97.62 158 VAL A N 1
ATOM 1296 C CA . VAL A 1 158 ? -2.878 -3.300 -0.963 1.00 97.62 158 VAL A CA 1
ATOM 1297 C C . VAL A 1 158 ? -2.752 -1.935 -0.287 1.00 97.62 158 VAL A C 1
ATOM 1299 O O . VAL A 1 158 ? -3.122 -0.916 -0.874 1.00 97.62 158 VAL A O 1
ATOM 1302 N N . LEU A 1 159 ? -2.199 -1.898 0.929 1.00 96.31 159 LEU A N 1
ATOM 1303 C CA . LEU A 1 159 ? -2.008 -0.656 1.674 1.00 96.31 159 LEU A CA 1
ATOM 1304 C C . LEU A 1 159 ? -1.128 0.339 0.908 1.00 96.31 159 LEU A C 1
ATOM 1306 O O . LEU A 1 159 ? -1.477 1.515 0.803 1.00 96.31 159 LEU A O 1
ATOM 1310 N N . PHE A 1 160 ? -0.008 -0.122 0.350 1.00 94.25 160 PHE A N 1
ATOM 1311 C CA . PHE A 1 160 ? 0.894 0.720 -0.433 1.00 94.25 160 PHE A CA 1
ATOM 1312 C C . PHE A 1 160 ? 0.229 1.279 -1.686 1.00 94.25 160 PHE A C 1
ATOM 1314 O O . PHE A 1 160 ? 0.343 2.478 -1.946 1.00 94.25 160 PHE A O 1
ATOM 1321 N N . ALA A 1 161 ? -0.485 0.443 -2.440 1.00 96.25 161 ALA A N 1
ATOM 1322 C CA . ALA A 1 161 ? -1.174 0.878 -3.647 1.00 96.25 161 ALA A CA 1
ATOM 1323 C C . ALA A 1 161 ? -2.185 1.992 -3.337 1.00 96.25 161 ALA A C 1
ATOM 1325 O O . ALA A 1 161 ? -2.151 3.056 -3.954 1.00 96.25 161 ALA A O 1
ATOM 1326 N N . ILE A 1 162 ? -3.026 1.794 -2.322 1.00 97.75 162 ILE A N 1
ATOM 1327 C CA . ILE A 1 162 ? -4.092 2.744 -1.990 1.00 97.75 162 ILE A CA 1
ATOM 1328 C C . ILE A 1 162 ? -3.555 4.033 -1.370 1.00 97.75 162 ILE A C 1
ATOM 1330 O O . ILE A 1 162 ? -4.031 5.112 -1.717 1.00 97.75 162 ILE A O 1
ATOM 1334 N N . ARG A 1 163 ? -2.524 3.968 -0.518 1.00 96.06 163 ARG A N 1
ATOM 1335 C CA . ARG A 1 163 ? -1.891 5.184 0.022 1.00 96.06 163 ARG A CA 1
ATOM 1336 C C . ARG A 1 163 ? -1.215 6.014 -1.064 1.00 96.06 163 ARG A C 1
ATOM 1338 O O . ARG A 1 163 ? -1.309 7.237 -1.028 1.00 96.06 163 ARG A O 1
ATOM 1345 N N . ASN A 1 164 ? -0.570 5.373 -2.038 1.00 95.12 164 ASN A N 1
ATOM 1346 C CA . ASN A 1 164 ? 0.036 6.089 -3.161 1.00 95.12 164 ASN A CA 1
ATOM 1347 C C . ASN A 1 164 ? -1.025 6.697 -4.083 1.00 95.12 164 ASN A C 1
ATOM 1349 O O . ASN A 1 164 ? -0.893 7.860 -4.458 1.00 95.12 164 ASN A O 1
ATOM 1353 N N . ALA A 1 165 ? -2.101 5.959 -4.385 1.00 97.44 165 ALA A N 1
ATOM 1354 C CA . ALA A 1 165 ? -3.243 6.505 -5.115 1.00 97.44 165 ALA A CA 1
ATOM 1355 C C . ALA A 1 165 ? -3.820 7.734 -4.398 1.00 97.44 165 ALA A C 1
ATOM 1357 O O . ALA A 1 165 ? -4.036 8.761 -5.033 1.00 97.44 165 ALA A O 1
ATOM 1358 N N . TYR A 1 166 ? -3.995 7.664 -3.075 1.00 97.25 166 TYR A N 1
ATOM 1359 C CA . TYR A 1 166 ? -4.501 8.777 -2.271 1.00 97.25 166 TYR A CA 1
ATOM 1360 C C . TYR A 1 166 ? -3.562 9.983 -2.301 1.00 97.25 166 TYR A C 1
ATOM 1362 O O . TYR A 1 166 ? -3.986 11.081 -2.654 1.00 97.25 166 TYR A O 1
ATOM 1370 N N . GLY A 1 167 ? -2.272 9.775 -2.021 1.00 94.12 167 GLY A N 1
ATOM 1371 C CA . GLY A 1 167 ? -1.273 10.843 -2.021 1.00 94.12 167 GLY A CA 1
ATOM 1372 C C . GLY A 1 167 ? -1.140 11.557 -3.372 1.00 94.12 167 GLY A C 1
ATOM 1373 O O . GLY A 1 167 ? -0.891 12.764 -3.408 1.00 94.12 167 GLY A O 1
ATOM 1374 N N . LEU A 1 168 ? -1.318 10.838 -4.484 1.00 94.62 168 LEU A N 1
ATOM 1375 C CA . LEU A 1 168 ? -1.352 11.421 -5.828 1.00 94.62 168 LEU A CA 1
ATOM 1376 C C . LEU A 1 168 ? -2.683 12.131 -6.109 1.00 94.62 168 LEU A C 1
ATOM 1378 O O . LEU A 1 168 ? -2.685 13.230 -6.668 1.00 94.62 168 LEU A O 1
ATOM 1382 N N . ALA A 1 169 ? -3.807 11.533 -5.710 1.00 96.50 169 ALA A N 1
ATOM 1383 C CA . ALA A 1 169 ? -5.139 12.088 -5.925 1.00 96.50 169 ALA A CA 1
ATOM 1384 C C . ALA A 1 169 ? -5.296 13.451 -5.243 1.00 96.50 169 ALA A C 1
ATOM 1386 O O . ALA A 1 169 ? -5.719 14.399 -5.898 1.00 96.50 169 ALA A O 1
ATOM 1387 N N . ILE A 1 170 ? -4.864 13.596 -3.983 1.00 94.69 170 ILE A N 1
ATOM 1388 C CA . ILE A 1 170 ? -4.936 14.882 -3.264 1.00 94.69 170 ILE A CA 1
ATOM 1389 C C . ILE A 1 170 ? -4.097 15.976 -3.938 1.00 94.69 170 ILE A C 1
ATOM 1391 O O . ILE A 1 170 ? -4.512 17.129 -4.010 1.00 94.69 170 ILE A O 1
ATOM 1395 N N . ARG A 1 171 ? -2.930 15.625 -4.493 1.00 91.56 171 ARG A N 1
ATOM 1396 C CA . ARG A 1 171 ? -2.029 16.593 -5.139 1.00 91.56 171 ARG A CA 1
ATOM 1397 C C . ARG A 1 171 ? -2.516 17.020 -6.518 1.00 91.56 171 ARG A C 1
ATOM 1399 O O . ARG A 1 171 ? -2.198 18.115 -6.966 1.00 91.56 171 ARG A O 1
ATOM 1406 N N . THR A 1 172 ? -3.258 16.155 -7.201 1.00 93.44 172 THR A N 1
ATOM 1407 C CA . THR A 1 172 ? -3.707 16.389 -8.582 1.00 93.44 172 THR A CA 1
ATOM 1408 C C . THR A 1 172 ? -5.191 16.687 -8.712 1.00 93.44 172 THR A C 1
ATOM 1410 O O . THR A 1 172 ? -5.647 17.004 -9.809 1.00 93.44 172 THR A O 1
ATOM 1413 N N . GLN A 1 173 ? -5.944 16.576 -7.616 1.00 95.12 173 GLN A N 1
ATOM 1414 C CA . GLN A 1 173 ? -7.399 16.713 -7.587 1.00 95.12 173 GLN A CA 1
ATOM 1415 C C . GLN A 1 173 ? -8.115 15.746 -8.547 1.00 95.12 173 GLN A C 1
ATOM 1417 O O . GLN A 1 173 ? -9.228 15.998 -9.003 1.00 95.12 173 GLN A O 1
ATOM 1422 N N . TYR A 1 174 ? -7.480 14.611 -8.860 1.00 97.50 174 TYR A N 1
ATOM 1423 C CA . TYR A 1 174 ? -8.018 13.589 -9.753 1.00 97.50 174 TYR A CA 1
ATOM 1424 C C . TYR A 1 174 ? -8.524 12.385 -8.960 1.00 97.50 174 TYR A C 1
ATOM 1426 O O . TYR A 1 174 ? -7.775 11.788 -8.189 1.00 97.50 174 TYR A O 1
ATOM 1434 N N . ARG A 1 175 ? -9.796 12.022 -9.176 1.00 97.56 175 ARG A N 1
ATOM 1435 C CA . ARG A 1 175 ? -10.466 10.840 -8.597 1.00 97.56 175 ARG A CA 1
ATOM 1436 C C . ARG A 1 175 ? -10.373 10.710 -7.073 1.00 97.56 175 ARG A C 1
ATOM 1438 O O . ARG A 1 175 ? -10.378 9.604 -6.531 1.00 97.56 175 ARG A O 1
ATOM 1445 N N . ILE A 1 176 ? -10.288 11.837 -6.361 1.00 96.81 176 ILE A N 1
ATOM 1446 C CA . ILE A 1 176 ? -10.206 11.849 -4.892 1.00 96.81 176 ILE A CA 1
ATOM 1447 C C . ILE A 1 176 ? -11.384 11.079 -4.286 1.00 96.81 176 ILE A C 1
ATOM 1449 O O . ILE A 1 176 ? -11.180 10.239 -3.412 1.00 96.81 176 ILE A O 1
ATOM 1453 N N . THR A 1 177 ? -12.603 11.312 -4.777 1.00 97.06 177 THR A N 1
ATOM 1454 C CA . THR A 1 177 ? -13.821 10.669 -4.268 1.00 97.06 177 THR A CA 1
ATOM 1455 C C . THR A 1 177 ? -13.767 9.148 -4.388 1.00 97.06 177 THR A C 1
ATOM 1457 O O . THR A 1 177 ? -14.105 8.438 -3.439 1.00 97.06 177 THR A O 1
ATOM 1460 N N . GLU A 1 178 ? -13.308 8.617 -5.520 1.00 98.25 178 GLU A N 1
ATOM 1461 C CA . GLU A 1 178 ? -13.186 7.174 -5.724 1.00 98.25 178 GLU A CA 1
ATOM 1462 C C . GLU A 1 178 ? -12.098 6.563 -4.845 1.00 98.25 178 GLU A C 1
ATOM 1464 O O . GLU A 1 178 ? -12.312 5.499 -4.264 1.00 98.25 178 GLU A O 1
ATOM 1469 N N . VAL A 1 179 ? -10.960 7.244 -4.684 1.00 98.25 179 VAL A N 1
ATOM 1470 C CA . VAL A 1 179 ? -9.894 6.770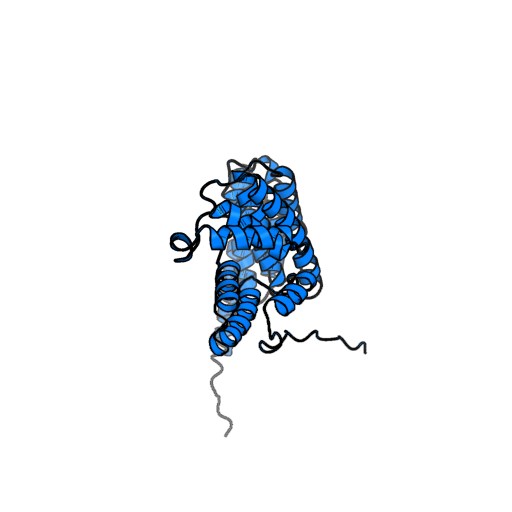 -3.793 1.00 98.25 179 VAL A CA 1
ATOM 1471 C C . VAL A 1 179 ? -10.351 6.786 -2.330 1.00 98.25 179 VAL A C 1
ATOM 1473 O O . VAL A 1 179 ? -10.136 5.808 -1.615 1.00 98.25 179 VAL A O 1
ATOM 1476 N N . LYS A 1 180 ? -11.047 7.842 -1.887 1.00 97.81 180 LYS A N 1
ATOM 1477 C CA . LYS A 1 180 ? -11.667 7.911 -0.551 1.00 97.81 180 LYS A CA 1
ATOM 1478 C C . LYS A 1 180 ? -12.682 6.788 -0.355 1.00 97.81 180 LYS A C 1
ATOM 1480 O O . LYS A 1 180 ? -12.656 6.106 0.666 1.00 97.81 180 LYS A O 1
ATOM 1485 N N . THR A 1 181 ? -13.530 6.533 -1.348 1.00 97.81 181 THR A N 1
ATOM 1486 C CA . THR A 1 181 ? -14.501 5.428 -1.304 1.00 97.81 181 THR A CA 1
ATOM 1487 C C . THR A 1 181 ? -13.803 4.079 -1.119 1.00 97.81 181 THR A C 1
ATOM 1489 O O . THR A 1 181 ? -14.243 3.251 -0.318 1.00 97.81 181 THR A O 1
ATOM 1492 N N . GLU A 1 182 ? -12.685 3.866 -1.810 1.00 98.25 182 GLU A N 1
ATOM 1493 C CA . GLU A 1 182 ? -11.907 2.636 -1.696 1.00 98.25 182 GLU A CA 1
ATOM 1494 C C . GLU A 1 182 ? -11.205 2.506 -0.334 1.00 98.25 182 GLU A C 1
ATOM 1496 O O . GLU A 1 182 ? -11.237 1.430 0.271 1.00 98.25 182 GLU A O 1
ATOM 1501 N N . LEU A 1 183 ? -10.667 3.606 0.207 1.00 97.88 183 LEU A N 1
ATOM 1502 C CA . LEU A 1 183 ? -10.156 3.679 1.581 1.00 97.88 183 LEU A CA 1
ATOM 1503 C C . LEU A 1 183 ? -11.222 3.223 2.589 1.00 97.88 183 LEU A C 1
ATOM 1505 O O . LEU A 1 183 ? -10.979 2.311 3.384 1.00 97.88 183 LEU A O 1
ATOM 1509 N N . PHE A 1 184 ? -12.434 3.780 2.510 1.00 98.00 184 PHE A N 1
ATOM 1510 C CA . PHE A 1 184 ? -13.553 3.391 3.373 1.00 98.00 184 PHE A CA 1
ATOM 1511 C C . PHE A 1 184 ? -13.937 1.923 3.238 1.00 98.00 184 PHE A C 1
ATOM 1513 O O . PHE A 1 184 ? -14.194 1.243 4.241 1.00 98.00 184 PHE A O 1
ATOM 1520 N N . ARG A 1 185 ? -14.003 1.424 1.999 1.00 98.06 185 ARG A N 1
ATOM 1521 C CA . ARG A 1 185 ? -14.331 0.024 1.726 1.00 98.06 185 ARG A CA 1
ATOM 1522 C C . ARG A 1 185 ? -13.321 -0.894 2.403 1.00 98.06 185 ARG A C 1
ATOM 1524 O O . ARG A 1 185 ? -13.736 -1.846 3.062 1.00 98.06 185 ARG A O 1
ATOM 1531 N N . LEU A 1 186 ? -12.028 -0.602 2.286 1.00 98.44 186 LEU A N 1
ATOM 1532 C CA . LEU A 1 186 ? -10.964 -1.393 2.900 1.00 98.44 186 LEU A CA 1
ATOM 1533 C C . LEU A 1 186 ? -11.021 -1.329 4.427 1.00 98.44 186 LEU A C 1
ATOM 1535 O O . LEU A 1 186 ? -11.019 -2.376 5.074 1.00 98.44 186 LEU A O 1
ATOM 1539 N N . ILE A 1 187 ? -11.200 -0.144 5.016 1.00 98.25 187 ILE A N 1
ATOM 1540 C CA . ILE A 1 187 ? -11.363 -0.008 6.472 1.00 98.25 187 ILE A CA 1
ATOM 1541 C C . ILE A 1 187 ? -12.494 -0.916 6.985 1.00 98.25 187 ILE A C 1
ATOM 1543 O O . ILE A 1 187 ? -12.332 -1.651 7.960 1.00 98.25 187 ILE A O 1
ATOM 1547 N N . ARG A 1 188 ? -13.640 -0.934 6.298 1.00 96.81 188 ARG A N 1
ATOM 1548 C CA . ARG A 1 188 ? -14.821 -1.688 6.747 1.00 96.81 188 ARG A CA 1
ATOM 1549 C C . ARG A 1 188 ? -14.788 -3.172 6.380 1.00 96.81 188 ARG A C 1
ATOM 1551 O O . ARG A 1 188 ? -15.333 -3.987 7.120 1.00 96.81 188 ARG A O 1
ATOM 1558 N N . ARG A 1 189 ? -14.210 -3.537 5.232 1.00 96.12 189 ARG A N 1
ATOM 1559 C CA . ARG A 1 189 ? -14.413 -4.849 4.584 1.00 96.12 189 ARG A CA 1
ATOM 1560 C C . ARG A 1 189 ? -13.140 -5.508 4.051 1.00 96.12 189 ARG A C 1
ATOM 1562 O O . ARG A 1 189 ? -13.242 -6.438 3.254 1.00 96.12 189 ARG A O 1
ATOM 1569 N N . PHE A 1 190 ? -11.955 -5.072 4.473 1.00 97.75 190 PHE A N 1
ATOM 1570 C CA . PHE A 1 190 ? -10.725 -5.783 4.123 1.00 97.75 190 PHE A CA 1
ATOM 1571 C C . PHE A 1 190 ? -10.744 -7.240 4.627 1.00 97.75 190 PHE A C 1
ATOM 1573 O O . PHE A 1 190 ? -11.518 -7.599 5.518 1.00 97.75 190 PHE A O 1
ATOM 1580 N N . ASN A 1 191 ? -9.922 -8.113 4.053 1.00 96.69 191 ASN A N 1
ATOM 1581 C CA . ASN A 1 191 ? -9.925 -9.533 4.391 1.00 96.69 191 ASN A CA 1
ATOM 1582 C C . ASN A 1 191 ? -9.623 -9.753 5.892 1.00 96.69 191 ASN A C 1
ATOM 1584 O O . ASN A 1 191 ? -8.507 -9.470 6.329 1.00 96.69 191 ASN A O 1
ATOM 1588 N N . PRO A 1 192 ? -10.570 -10.273 6.699 1.00 93.81 192 PRO A N 1
ATOM 1589 C CA . PRO A 1 192 ? -10.353 -10.459 8.133 1.00 93.81 192 PRO A CA 1
ATOM 1590 C C . PRO A 1 192 ? -9.338 -11.565 8.442 1.00 93.81 192 PRO A C 1
ATOM 1592 O O . PRO A 1 192 ? -8.766 -11.560 9.525 1.00 93.81 192 PRO A O 1
ATOM 1595 N N . LYS A 1 193 ? -9.106 -12.494 7.502 1.00 95.12 193 LYS A N 1
ATOM 1596 C CA . LYS A 1 193 ? -8.124 -13.578 7.649 1.00 95.12 193 LYS A CA 1
ATOM 1597 C C . LYS A 1 193 ? -6.697 -13.129 7.340 1.00 95.12 193 LYS A C 1
ATOM 1599 O O . LYS A 1 193 ? -5.770 -13.875 7.640 1.00 95.12 193 LYS A O 1
ATOM 1604 N N . SER A 1 194 ? -6.528 -11.961 6.714 1.00 95.94 194 SER A N 1
ATOM 1605 C CA . SER A 1 194 ? -5.212 -11.427 6.371 1.00 95.94 194 SER A CA 1
ATOM 1606 C C . SER A 1 194 ? -4.383 -11.205 7.628 1.00 95.94 194 SER A C 1
ATOM 1608 O O . SER A 1 194 ? -4.858 -10.599 8.589 1.00 95.94 194 SER A O 1
ATOM 1610 N N . ARG A 1 195 ? -3.110 -11.593 7.587 1.00 93.19 195 ARG A N 1
ATOM 1611 C CA . ARG A 1 195 ? -2.123 -11.234 8.610 1.00 93.19 195 ARG A CA 1
ATOM 1612 C C . ARG A 1 195 ? -1.998 -9.720 8.787 1.00 93.19 195 ARG A C 1
ATOM 1614 O O . ARG A 1 195 ? -1.678 -9.247 9.867 1.00 93.19 195 ARG A O 1
ATOM 1621 N N . TRP A 1 196 ? -2.282 -8.961 7.733 1.00 94.56 196 TRP A N 1
ATOM 1622 C CA . TRP A 1 196 ? -2.194 -7.502 7.714 1.00 94.56 196 TRP A CA 1
ATOM 1623 C C . TRP A 1 196 ? -3.538 -6.825 7.997 1.00 94.56 196 TRP A C 1
ATOM 1625 O O . TRP A 1 196 ? -3.649 -5.607 7.887 1.00 94.56 196 TRP A O 1
ATOM 1635 N N . SER A 1 197 ? -4.565 -7.598 8.364 1.00 94.75 197 SER A N 1
ATOM 1636 C CA . SER A 1 197 ? -5.942 -7.137 8.557 1.00 94.75 197 SER A CA 1
ATOM 1637 C C . SER A 1 197 ? -6.052 -5.938 9.505 1.00 94.75 197 SER A C 1
ATOM 1639 O O . SER A 1 197 ? -6.732 -4.961 9.175 1.00 94.75 197 SER A O 1
ATOM 1641 N N . PHE A 1 198 ? -5.363 -5.993 10.649 1.00 94.06 198 PHE A N 1
ATOM 1642 C CA . PHE A 1 198 ? -5.309 -4.893 11.612 1.00 94.06 198 PHE A CA 1
ATOM 1643 C C . PHE A 1 198 ? -4.551 -3.700 11.047 1.00 94.06 198 PHE A C 1
ATOM 1645 O O . PHE A 1 198 ? -5.125 -2.621 10.902 1.00 94.06 198 PHE A O 1
ATOM 1652 N N . ARG A 1 199 ? -3.297 -3.918 10.642 1.00 94.62 199 ARG A N 1
ATOM 1653 C CA . ARG A 1 199 ? -2.413 -2.850 10.174 1.00 94.62 199 ARG A CA 1
ATOM 1654 C C . ARG A 1 199 ? -2.979 -2.072 8.990 1.00 94.62 199 ARG A C 1
ATOM 1656 O O . ARG A 1 199 ? -2.916 -0.850 9.003 1.00 94.62 199 ARG A O 1
ATOM 1663 N N . VAL A 1 200 ? -3.566 -2.742 7.994 1.00 96.94 200 VAL A N 1
ATOM 1664 C CA . VAL A 1 200 ? -4.205 -2.065 6.851 1.00 96.94 200 VAL A CA 1
ATOM 1665 C C . VAL A 1 200 ? -5.257 -1.083 7.356 1.00 96.94 200 VAL A C 1
ATOM 1667 O O . VAL A 1 200 ? -5.207 0.095 7.031 1.00 96.94 200 VAL A O 1
ATOM 1670 N N . ARG A 1 201 ? -6.191 -1.535 8.194 1.00 97.75 201 ARG A N 1
ATOM 1671 C CA . ARG A 1 201 ? -7.282 -0.676 8.670 1.00 97.75 201 ARG A CA 1
ATOM 1672 C C . ARG A 1 201 ? -6.790 0.437 9.583 1.00 97.75 201 ARG A C 1
ATOM 1674 O O . ARG A 1 201 ? -7.238 1.566 9.423 1.00 97.75 201 ARG A O 1
ATOM 1681 N N . GLN A 1 202 ? -5.872 0.121 10.493 1.00 96.75 202 GLN A N 1
ATOM 1682 C CA . GLN A 1 202 ? -5.244 1.085 11.390 1.00 96.75 202 GLN A CA 1
ATOM 1683 C C . GLN A 1 202 ? -4.600 2.222 10.593 1.00 96.75 202 GLN A C 1
ATOM 1685 O O . GLN A 1 202 ? -4.916 3.384 10.814 1.00 96.75 202 GLN A O 1
ATOM 1690 N N . GLU A 1 203 ? -3.753 1.890 9.620 1.00 96.50 203 GLU A N 1
ATOM 1691 C CA . G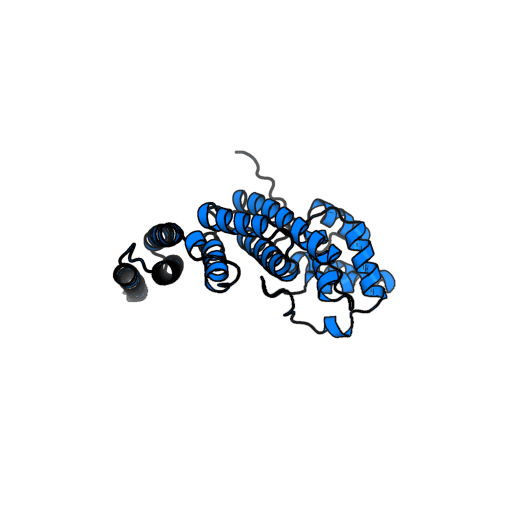LU A 1 203 ? -3.031 2.868 8.804 1.00 96.50 203 GLU A CA 1
ATOM 1692 C C . GLU A 1 203 ? -3.973 3.727 7.957 1.00 96.50 203 GLU A C 1
ATOM 1694 O O . GLU A 1 203 ? -3.766 4.931 7.836 1.00 96.50 203 GLU A O 1
ATOM 1699 N N . LEU A 1 204 ? -5.032 3.140 7.394 1.00 97.69 204 LEU A N 1
ATOM 1700 C CA . LEU A 1 204 ? -6.006 3.905 6.617 1.00 97.69 204 LEU A CA 1
ATOM 1701 C C . LEU A 1 204 ? -6.844 4.847 7.496 1.00 97.69 204 LEU A C 1
ATOM 1703 O O . LEU A 1 204 ? -7.090 5.983 7.099 1.00 97.69 204 LEU A O 1
ATOM 1707 N N . ILE A 1 205 ? -7.233 4.422 8.703 1.00 98.06 205 ILE A N 1
ATOM 1708 C CA . ILE A 1 205 ? -7.898 5.300 9.680 1.00 98.06 205 ILE A CA 1
ATOM 1709 C C . ILE A 1 205 ? -6.952 6.422 10.127 1.00 98.06 205 ILE A C 1
ATOM 1711 O O . ILE A 1 205 ? -7.376 7.569 10.254 1.00 98.06 205 ILE A O 1
ATOM 1715 N N . THR A 1 206 ? -5.670 6.119 10.339 1.00 96.62 206 THR A N 1
ATOM 1716 C CA . THR A 1 206 ? -4.659 7.126 10.679 1.00 96.62 206 THR A CA 1
ATOM 1717 C C . THR A 1 206 ? -4.551 8.189 9.589 1.00 96.62 206 THR A C 1
ATOM 1719 O O . THR A 1 206 ? -4.660 9.368 9.913 1.00 96.62 206 THR A O 1
ATOM 1722 N N . VAL A 1 207 ? -4.457 7.796 8.310 1.00 95.12 207 VAL A N 1
ATOM 1723 C CA . VAL A 1 207 ? -4.451 8.741 7.174 1.00 95.12 207 VAL A CA 1
ATOM 1724 C C . VAL A 1 207 ? -5.663 9.673 7.225 1.00 95.12 207 VAL A C 1
ATOM 1726 O O . VAL A 1 207 ? -5.517 10.886 7.096 1.00 95.12 207 VAL A O 1
ATOM 1729 N N . MET A 1 208 ? -6.852 9.123 7.480 1.00 96.00 208 MET A N 1
ATOM 1730 C CA . MET A 1 208 ? -8.079 9.914 7.595 1.00 96.00 208 MET A CA 1
ATOM 1731 C C . MET A 1 208 ? -8.071 10.905 8.762 1.00 96.00 208 MET A C 1
ATOM 1733 O O . MET A 1 208 ? -8.595 12.013 8.660 1.00 96.00 208 MET A O 1
ATOM 1737 N N . LEU A 1 209 ? -7.505 10.509 9.902 1.00 95.44 209 LEU A N 1
ATOM 1738 C CA . LEU A 1 209 ? -7.399 11.388 11.061 1.00 95.44 209 LEU A CA 1
ATOM 1739 C C . LEU A 1 209 ? -6.337 12.469 10.848 1.00 95.44 209 LEU A C 1
ATOM 1741 O O . LEU A 1 209 ? -6.538 13.602 11.283 1.00 95.44 209 LEU A O 1
ATOM 1745 N N . GLU A 1 210 ? -5.218 12.155 10.213 1.00 93.88 210 GLU A N 1
ATOM 1746 C CA . GLU A 1 210 ? -4.129 13.106 9.987 1.00 93.88 210 GLU A CA 1
ATOM 1747 C C . GLU A 1 210 ? -4.509 14.161 8.944 1.00 93.88 210 GLU A C 1
ATOM 1749 O O . GLU A 1 210 ? -4.311 15.355 9.185 1.00 93.88 210 GLU A O 1
ATOM 1754 N N . ASP A 1 211 ? -5.159 13.756 7.852 1.00 92.69 211 ASP A N 1
ATOM 1755 C CA . ASP A 1 211 ? -5.532 14.650 6.756 1.00 92.69 211 ASP A CA 1
ATOM 1756 C C . ASP A 1 211 ? -6.901 15.324 6.964 1.00 92.69 211 ASP A C 1
ATOM 1758 O O . ASP A 1 211 ? -7.891 15.074 6.273 1.00 92.69 211 ASP A O 1
ATOM 1762 N N . LYS A 1 212 ? -6.966 16.219 7.955 1.00 91.50 212 LYS A N 1
ATOM 1763 C CA . LYS A 1 212 ? -8.217 16.897 8.347 1.00 91.50 212 LYS A CA 1
ATOM 1764 C C . LYS A 1 212 ? -8.808 17.803 7.262 1.00 91.50 212 LYS A C 1
ATOM 1766 O O . LYS A 1 212 ? -9.943 18.236 7.411 1.00 91.50 212 LYS A O 1
ATOM 1771 N N . GLN A 1 213 ? -8.021 18.174 6.251 1.00 91.88 213 GLN A N 1
ATOM 1772 C CA . GLN A 1 213 ? -8.474 19.057 5.177 1.00 91.88 213 GLN A CA 1
ATOM 1773 C C . GLN A 1 213 ? -9.261 18.285 4.121 1.00 91.88 213 GLN A C 1
ATOM 1775 O O . GLN A 1 213 ? -10.175 18.838 3.519 1.00 91.88 213 GLN A O 1
ATOM 1780 N N . GLN A 1 214 ? -8.901 17.020 3.900 1.00 94.12 214 GLN A N 1
ATOM 1781 C CA . GLN A 1 214 ? -9.513 16.189 2.868 1.00 94.12 214 GLN A CA 1
ATOM 1782 C C . GLN A 1 214 ? -10.651 15.313 3.396 1.00 94.12 214 GLN A C 1
ATOM 1784 O O . GLN A 1 214 ? -11.465 14.856 2.595 1.00 94.12 214 GLN A O 1
ATOM 1789 N N . PHE A 1 215 ? -10.728 15.071 4.709 1.00 94.75 215 PHE A N 1
ATOM 1790 C CA . PHE A 1 215 ? -11.793 14.280 5.332 1.00 94.75 215 PHE A CA 1
ATOM 1791 C C . PHE A 1 215 ? -12.676 15.123 6.246 1.00 94.75 215 PHE A C 1
ATOM 1793 O O . PHE A 1 215 ? -12.216 15.686 7.243 1.00 94.75 215 PHE A O 1
ATOM 1800 N N . GLU A 1 216 ? -13.967 15.157 5.933 1.00 93.56 216 GLU A N 1
ATOM 1801 C CA . GLU A 1 216 ? -14.966 15.814 6.763 1.00 93.56 216 GLU A CA 1
ATOM 1802 C C . GLU A 1 216 ? -15.190 15.053 8.078 1.00 93.56 216 GLU A C 1
ATOM 1804 O O . GLU A 1 216 ? -14.932 13.857 8.211 1.00 93.56 216 GLU A O 1
ATOM 1809 N N . ILE A 1 217 ? -15.718 15.738 9.093 1.00 93.81 217 ILE A N 1
ATOM 1810 C CA . ILE A 1 217 ? -16.025 15.097 10.382 1.00 93.81 217 ILE A CA 1
ATOM 1811 C C . ILE A 1 217 ? -17.115 14.024 10.211 1.00 93.81 217 ILE A C 1
ATOM 1813 O O . ILE A 1 217 ? -17.020 12.950 10.801 1.00 93.81 217 ILE A O 1
ATOM 1817 N N . SER A 1 218 ? -18.120 14.295 9.373 1.00 94.12 218 SER A N 1
ATOM 1818 C CA . SER A 1 218 ? -19.218 13.377 9.024 1.00 94.12 218 SER A CA 1
ATOM 1819 C C . SER A 1 218 ? -18.710 12.054 8.440 1.00 94.12 218 SER A C 1
ATOM 1821 O O . SER A 1 218 ? -19.251 10.987 8.723 1.00 94.12 218 SER A O 1
ATOM 1823 N N . GLU A 1 219 ? -17.626 12.118 7.676 1.00 94.69 219 GLU A N 1
ATOM 1824 C CA . GLU A 1 219 ? -16.980 10.987 7.024 1.00 94.69 219 GLU A CA 1
ATOM 1825 C C . GLU A 1 219 ? -16.315 10.016 8.013 1.00 94.69 219 GLU A C 1
ATOM 1827 O O . GLU A 1 219 ? -16.132 8.841 7.696 1.00 94.69 219 GLU A O 1
ATOM 1832 N N . LEU A 1 220 ? -16.014 10.456 9.239 1.00 95.50 220 LEU A N 1
ATOM 1833 C CA . LEU A 1 220 ? -15.483 9.590 10.297 1.00 95.50 220 LEU A CA 1
ATOM 1834 C C . LEU A 1 220 ? -16.572 8.760 10.996 1.00 95.50 220 LEU A C 1
ATOM 1836 O O . LEU A 1 220 ? -16.254 7.842 11.758 1.00 95.50 220 LEU A O 1
ATOM 1840 N N . ALA A 1 221 ? -17.850 9.055 10.751 1.00 94.50 221 ALA A N 1
ATOM 1841 C CA . ALA A 1 221 ? -18.953 8.395 11.431 1.00 94.50 221 ALA A CA 1
ATOM 1842 C C . ALA A 1 221 ? -18.979 6.876 11.172 1.00 94.50 221 ALA A C 1
ATOM 1844 O O . ALA A 1 221 ? -18.855 6.374 10.047 1.00 94.50 221 ALA A O 1
ATOM 1845 N N . GLY A 1 222 ? -19.154 6.124 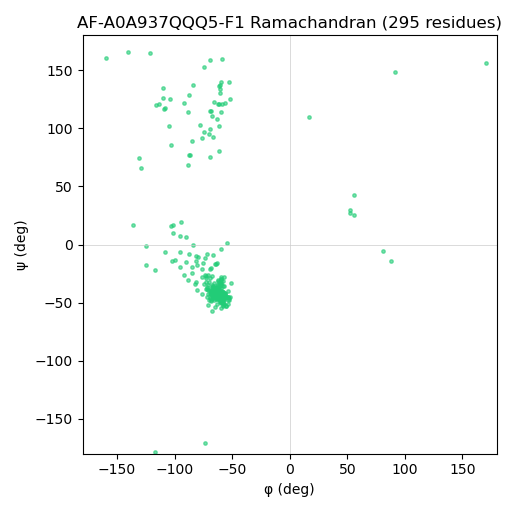12.257 1.00 95.44 222 GLY A N 1
ATOM 1846 C CA . GLY A 1 222 ? -19.173 4.666 12.265 1.00 95.44 222 GLY A CA 1
ATOM 1847 C C . GLY A 1 222 ? -17.785 4.020 12.260 1.00 95.44 222 GLY A C 1
ATOM 1848 O O . GLY A 1 222 ? -17.701 2.798 12.384 1.00 95.44 222 GLY A O 1
ATOM 1849 N N . LEU A 1 223 ? -16.692 4.786 12.139 1.00 97.12 223 LEU A N 1
ATOM 1850 C CA . LEU A 1 223 ? -15.339 4.232 12.261 1.00 97.12 223 LEU A CA 1
ATOM 1851 C C . LEU A 1 223 ? -14.989 3.872 13.712 1.00 97.12 223 LEU A C 1
ATOM 1853 O O . LEU A 1 223 ? -14.244 2.919 13.926 1.00 97.12 223 LEU A O 1
ATOM 1857 N N . GLN A 1 224 ? -15.589 4.538 14.700 1.00 97.06 224 GLN A N 1
ATOM 1858 C CA . GLN A 1 224 ? -15.481 4.166 16.112 1.00 97.06 224 GLN A CA 1
ATOM 1859 C C . GLN A 1 224 ? -15.930 2.714 16.362 1.00 97.06 224 GLN A C 1
ATOM 1861 O O . GLN A 1 224 ? -15.210 1.942 16.992 1.00 97.06 224 GLN A O 1
ATOM 1866 N N . GLU A 1 225 ? -17.031 2.283 15.739 1.00 97.56 225 GLU A N 1
ATOM 1867 C CA . GLU A 1 225 ? -17.542 0.906 15.831 1.00 97.56 225 GLU A CA 1
ATOM 1868 C C . GLU A 1 225 ? -16.635 -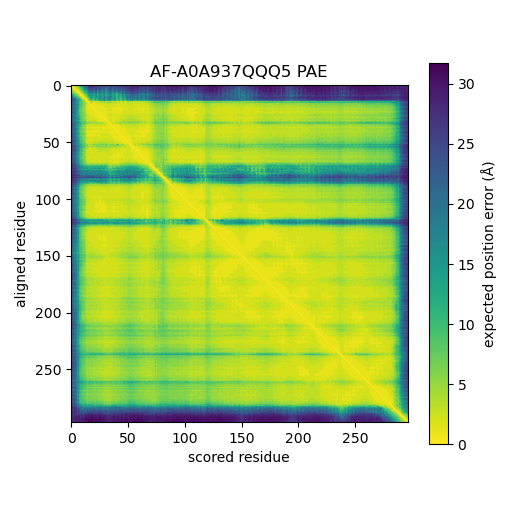0.108 15.119 1.00 97.56 225 GLU A C 1
ATOM 1870 O O . GLU A 1 225 ? -16.581 -1.294 15.460 1.00 97.56 225 GLU A O 1
ATOM 1875 N N . VAL A 1 226 ? -15.918 0.329 14.080 1.00 97.25 226 VAL A N 1
ATOM 1876 C CA . VAL A 1 226 ? -14.900 -0.502 13.424 1.00 97.25 226 VAL A CA 1
ATOM 1877 C C . VAL A 1 226 ? -13.722 -0.710 14.373 1.00 97.25 226 VAL A C 1
ATOM 1879 O O . VAL A 1 226 ? -13.312 -1.854 14.574 1.00 97.25 226 VAL A O 1
ATOM 1882 N N . CYS A 1 227 ? -13.229 0.360 15.002 1.00 98.06 227 CYS A N 1
ATOM 1883 C CA . CYS A 1 227 ? -12.159 0.297 15.995 1.00 98.06 227 CYS A CA 1
ATOM 1884 C C . CYS A 1 227 ? -12.520 -0.601 17.181 1.00 98.06 227 CYS A C 1
ATOM 1886 O O . CYS A 1 227 ? -11.734 -1.478 17.538 1.00 98.06 227 CYS A O 1
ATOM 1888 N N . TRP A 1 228 ? -13.719 -0.429 17.744 1.00 97.81 228 TRP A N 1
ATOM 1889 C CA . TRP A 1 228 ? -14.191 -1.216 18.882 1.00 97.81 228 TRP A CA 1
ATOM 1890 C C . TRP A 1 228 ? -14.246 -2.715 18.562 1.00 97.81 228 TRP A C 1
ATOM 1892 O O . TRP A 1 228 ? -13.657 -3.532 19.271 1.00 97.81 228 TRP A O 1
ATOM 1902 N N . ARG A 1 229 ? -14.870 -3.092 17.438 1.00 96.25 229 ARG A N 1
ATOM 1903 C CA . ARG A 1 229 ? -14.972 -4.504 17.030 1.00 96.25 229 ARG A CA 1
ATOM 1904 C C . ARG A 1 229 ? -13.619 -5.144 16.743 1.00 96.25 229 ARG A C 1
ATOM 1906 O O . ARG A 1 229 ? -13.425 -6.315 17.057 1.00 96.25 229 ARG A O 1
ATOM 1913 N N . LEU A 1 230 ? -12.691 -4.408 16.135 1.00 95.25 230 LEU A N 1
ATOM 1914 C CA . LEU A 1 230 ? -11.344 -4.919 15.880 1.00 95.25 230 LEU A CA 1
ATOM 1915 C C . LEU A 1 230 ? -10.583 -5.126 17.188 1.00 95.25 230 LEU A C 1
ATOM 1917 O O . LEU A 1 230 ? -9.971 -6.177 17.366 1.00 95.25 230 LEU A O 1
ATOM 1921 N N . ALA A 1 231 ? -10.689 -4.189 18.131 1.00 96.56 231 ALA A N 1
ATOM 1922 C CA . ALA A 1 231 ? -10.109 -4.363 19.454 1.00 96.56 231 ALA A CA 1
ATOM 1923 C C . ALA A 1 231 ? -10.657 -5.614 20.158 1.00 96.56 231 ALA A C 1
ATOM 1925 O O . ALA A 1 231 ? -9.879 -6.418 20.663 1.00 96.56 231 ALA A O 1
ATOM 1926 N N . ASP A 1 232 ? -11.970 -5.849 20.104 1.00 95.31 232 ASP A N 1
ATOM 1927 C CA . ASP A 1 232 ? -12.592 -7.048 20.677 1.00 95.31 232 ASP A CA 1
ATOM 1928 C C . ASP A 1 232 ? -12.080 -8.357 20.058 1.00 95.31 232 ASP A C 1
ATOM 1930 O O . ASP A 1 232 ? -12.010 -9.374 20.748 1.00 95.31 232 ASP A O 1
ATOM 1934 N N . VAL A 1 233 ? -11.727 -8.357 18.769 1.00 93.25 233 VAL A N 1
ATOM 1935 C CA . VAL A 1 233 ? -11.102 -9.516 18.116 1.00 93.25 233 VAL A CA 1
ATOM 1936 C C . VAL A 1 233 ? -9.677 -9.720 18.626 1.00 93.25 233 VAL A C 1
ATOM 1938 O O . VAL A 1 233 ? -9.336 -10.838 19.007 1.00 93.25 233 VAL A O 1
ATOM 1941 N N . GLY A 1 234 ? -8.864 -8.661 18.674 1.00 92.94 234 GLY A N 1
ATOM 1942 C CA . GLY A 1 234 ? -7.475 -8.750 19.135 1.00 92.94 234 GLY A CA 1
ATOM 1943 C C . GLY A 1 234 ? -7.383 -9.193 20.595 1.00 92.94 234 GLY A C 1
ATOM 1944 O O . GLY A 1 234 ? -6.619 -10.100 20.913 1.00 92.94 234 GLY A O 1
ATOM 1945 N N . MET A 1 235 ? -8.260 -8.662 21.454 1.00 94.88 235 MET A N 1
ATOM 1946 C CA . MET A 1 235 ? -8.352 -8.989 22.885 1.00 94.88 235 MET A CA 1
ATOM 1947 C C . MET A 1 235 ? -8.712 -10.448 23.200 1.00 94.88 235 MET A C 1
ATOM 1949 O O . MET A 1 235 ? -8.542 -10.875 24.336 1.00 94.88 235 MET A O 1
ATOM 1953 N N . LYS A 1 236 ? -9.222 -11.220 22.232 1.00 93.06 236 LYS A N 1
ATOM 1954 C CA . LYS A 1 236 ? -9.488 -12.662 22.408 1.00 93.06 236 LYS A CA 1
ATOM 1955 C C . LYS A 1 236 ? -8.238 -13.526 22.231 1.00 93.06 236 LYS A C 1
ATOM 1957 O O . LYS A 1 236 ? -8.289 -14.728 22.479 1.00 93.06 236 LYS A O 1
ATOM 1962 N N . SER A 1 237 ? -7.143 -12.937 21.760 1.00 87.38 237 SER A N 1
ATOM 1963 C CA . SER A 1 237 ? -5.857 -13.609 21.618 1.00 87.38 237 SER A CA 1
ATOM 1964 C C . SER A 1 237 ? -5.180 -13.812 22.976 1.00 87.38 237 SER A C 1
ATOM 1966 O O . SER A 1 237 ? -5.352 -13.010 23.886 1.00 87.38 237 SER A O 1
ATOM 1968 N N . ARG A 1 238 ? -4.344 -14.848 23.087 1.00 85.12 238 ARG A N 1
ATOM 1969 C CA . ARG A 1 238 ? -3.377 -15.020 24.191 1.00 85.12 238 ARG A CA 1
ATOM 1970 C C . ARG A 1 238 ? -1.940 -14.680 23.779 1.00 85.12 238 ARG A C 1
ATOM 1972 O O . ARG A 1 238 ? -0.983 -15.071 24.430 1.00 85.12 238 ARG A O 1
ATOM 1979 N N . ILE A 1 239 ? -1.788 -13.988 22.654 1.00 88.44 239 ILE A N 1
ATOM 1980 C CA . ILE A 1 239 ? -0.503 -13.550 22.106 1.00 88.44 239 ILE A CA 1
ATOM 1981 C C . ILE A 1 239 ? -0.425 -12.031 22.260 1.00 88.44 239 ILE A C 1
ATOM 1983 O O . ILE A 1 239 ? -1.381 -11.339 21.912 1.00 88.44 239 ILE A O 1
ATOM 1987 N N . GLU A 1 240 ? 0.716 -11.519 22.723 1.00 90.75 240 GLU A N 1
ATOM 1988 C CA . GLU A 1 240 ? 0.942 -10.090 23.001 1.00 90.75 240 GLU A CA 1
ATOM 1989 C C . GLU A 1 240 ? 0.674 -9.187 21.784 1.00 90.75 240 GLU A C 1
ATOM 1991 O O . GLU A 1 240 ? 0.007 -8.161 21.915 1.00 90.75 240 GLU A O 1
ATOM 1996 N N . ALA A 1 241 ? 1.117 -9.579 20.583 1.00 91.06 241 ALA A N 1
ATOM 1997 C CA . ALA A 1 241 ? 1.004 -8.738 19.388 1.00 91.06 241 ALA A CA 1
ATOM 1998 C C . ALA A 1 241 ? -0.453 -8.328 19.039 1.00 91.06 241 ALA A C 1
ATOM 2000 O O . ALA A 1 241 ? -0.710 -7.127 18.965 1.00 91.06 241 ALA A O 1
ATOM 2001 N N . PRO A 1 242 ? -1.438 -9.243 18.913 1.00 92.38 242 PRO A N 1
ATOM 2002 C CA . PRO A 1 242 ? -2.842 -8.858 18.717 1.00 92.38 242 PRO A CA 1
ATOM 2003 C C . PRO A 1 242 ? -3.449 -7.992 19.834 1.00 92.38 242 PRO A C 1
ATOM 2005 O O . PRO A 1 242 ? -4.345 -7.189 19.571 1.00 92.38 242 PRO A O 1
ATOM 2008 N N . ILE A 1 243 ? -2.980 -8.130 21.081 1.00 95.31 243 ILE A N 1
ATOM 2009 C CA . ILE A 1 243 ? -3.433 -7.274 22.190 1.00 95.31 243 ILE A CA 1
ATOM 2010 C C . ILE A 1 243 ? -2.883 -5.856 22.027 1.00 95.31 243 ILE A C 1
ATOM 2012 O O . ILE A 1 243 ? -3.599 -4.876 22.247 1.00 95.31 243 ILE A O 1
ATOM 2016 N N . GLN A 1 244 ? -1.630 -5.7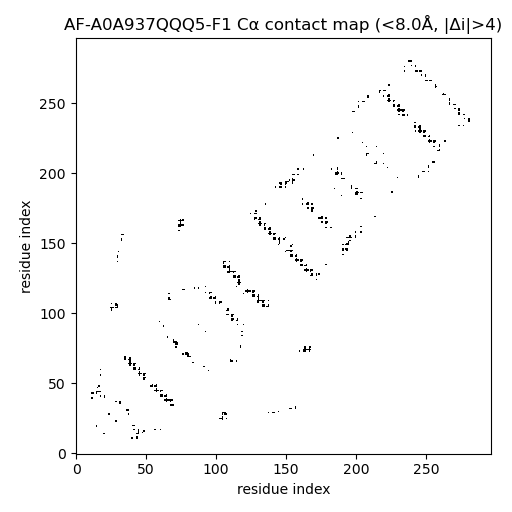34 21.589 1.00 93.62 244 GLN A N 1
ATOM 2017 C CA . GLN A 1 244 ? -1.032 -4.444 21.276 1.00 93.62 244 GLN A CA 1
ATOM 2018 C C . GLN A 1 244 ? -1.767 -3.753 20.117 1.00 93.62 244 GLN A C 1
ATOM 2020 O O . GLN A 1 244 ? -2.086 -2.570 20.228 1.00 93.62 244 GLN A O 1
ATOM 2025 N N . GLU A 1 245 ? -2.114 -4.493 19.060 1.00 93.81 245 GLU A N 1
ATOM 2026 C CA . GLU A 1 245 ? -2.934 -3.986 17.950 1.00 93.81 245 GLU A CA 1
ATOM 2027 C C . GLU A 1 245 ? -4.329 -3.547 18.426 1.00 93.81 245 GLU A C 1
ATOM 2029 O O . GLU A 1 245 ? -4.817 -2.485 18.037 1.00 93.81 245 GLU A O 1
ATOM 2034 N N . ALA A 1 246 ? -4.966 -4.312 19.321 1.00 96.31 246 ALA A N 1
ATOM 2035 C CA . ALA A 1 246 ? -6.245 -3.928 19.914 1.00 96.31 246 ALA A CA 1
ATOM 2036 C C . ALA A 1 246 ? -6.150 -2.600 20.678 1.00 96.31 246 ALA A C 1
ATOM 2038 O O . ALA A 1 246 ? -7.010 -1.732 20.518 1.00 96.31 246 ALA A O 1
ATOM 2039 N N . LYS A 1 247 ? -5.085 -2.407 21.465 1.00 96.31 247 LYS A N 1
ATOM 2040 C CA . LYS A 1 247 ? -4.832 -1.154 22.189 1.00 96.31 247 LYS A CA 1
ATOM 2041 C C . LYS A 1 247 ? -4.706 0.035 21.237 1.00 96.31 247 LYS A C 1
ATOM 2043 O O . LYS A 1 247 ? -5.285 1.091 21.502 1.00 96.31 247 LYS A O 1
ATOM 2048 N N . ASP A 1 248 ? -3.989 -0.143 20.132 1.00 95.88 248 ASP A N 1
ATOM 2049 C CA . ASP A 1 248 ? -3.790 0.903 19.129 1.00 95.88 248 ASP A CA 1
ATOM 2050 C C . ASP A 1 248 ? -5.119 1.267 18.444 1.00 95.88 248 ASP A C 1
ATOM 2052 O O . ASP A 1 248 ? -5.446 2.449 18.308 1.00 95.88 248 ASP A O 1
ATOM 2056 N N . MET A 1 249 ? -5.945 0.267 18.112 1.00 97.56 249 MET A N 1
ATOM 2057 C CA . MET A 1 249 ? -7.291 0.483 17.566 1.00 97.56 249 MET A CA 1
ATOM 2058 C C . MET A 1 249 ? -8.205 1.231 18.544 1.00 97.56 249 MET A C 1
ATOM 2060 O O . MET A 1 249 ? -8.920 2.142 18.127 1.00 97.56 249 MET A O 1
ATOM 2064 N N . LEU A 1 250 ? -8.164 0.914 19.843 1.00 98.12 250 LEU A N 1
ATOM 2065 C CA . LEU A 1 250 ? -8.919 1.660 20.860 1.00 98.12 250 LEU A CA 1
ATOM 2066 C C . LEU A 1 250 ? -8.473 3.124 20.935 1.00 98.12 250 LEU A C 1
ATOM 2068 O O . LEU A 1 250 ? -9.315 4.012 21.049 1.00 98.12 250 LEU A O 1
ATOM 2072 N N . GLY A 1 251 ? -7.167 3.385 20.822 1.00 97.44 251 GLY A N 1
ATOM 2073 C CA . GLY A 1 251 ? -6.634 4.746 20.755 1.00 97.44 251 GLY A CA 1
ATOM 2074 C C . GLY A 1 251 ? -7.113 5.517 19.520 1.00 97.44 251 GLY A C 1
ATOM 2075 O O . GLY A 1 251 ? -7.397 6.711 19.610 1.00 97.44 251 GLY A O 1
ATOM 2076 N N . LEU A 1 252 ? -7.247 4.852 18.368 1.00 97.75 252 LEU A N 1
ATOM 2077 C CA . LEU A 1 252 ? -7.843 5.462 17.174 1.00 97.75 252 LEU A CA 1
ATOM 2078 C C . LEU A 1 252 ? -9.344 5.728 17.349 1.00 97.75 252 LEU A C 1
ATOM 2080 O O . LEU A 1 252 ? -9.807 6.806 16.983 1.00 97.75 252 LEU A O 1
ATOM 2084 N N . GLY A 1 253 ? -10.090 4.784 17.931 1.00 98.00 253 GLY A N 1
ATOM 2085 C CA . GLY A 1 253 ? -11.515 4.948 18.244 1.00 98.00 253 GLY A CA 1
ATOM 2086 C C . GLY A 1 253 ? -11.779 6.154 19.147 1.00 98.00 253 GLY A C 1
ATOM 2087 O O . GLY A 1 253 ? -12.620 6.991 18.829 1.00 98.00 253 GLY A O 1
ATOM 2088 N N . GLU A 1 254 ? -10.976 6.317 20.200 1.00 98.19 254 GLU A N 1
ATOM 2089 C CA . GLU A 1 254 ? -11.034 7.472 21.101 1.00 98.19 254 GLU A CA 1
ATOM 2090 C C . GLU A 1 254 ? -10.784 8.801 20.363 1.00 98.19 254 GLU A C 1
ATOM 2092 O O . GLU A 1 254 ? -11.518 9.772 20.553 1.00 98.19 254 GLU A O 1
ATOM 2097 N N . LYS A 1 255 ? -9.790 8.849 19.464 1.00 97.75 255 LYS A N 1
ATOM 2098 C CA . LYS A 1 255 ? -9.515 10.037 18.633 1.00 97.75 255 LYS A CA 1
ATOM 2099 C C . LYS A 1 255 ? -10.667 10.365 17.675 1.00 97.75 255 LYS A C 1
ATOM 2101 O O . LYS A 1 255 ? -10.931 11.544 17.429 1.00 97.75 255 LYS A O 1
ATOM 2106 N N . ILE A 1 256 ? -11.341 9.351 17.128 1.00 97.69 256 ILE A N 1
ATOM 2107 C CA . ILE A 1 256 ? -12.533 9.529 16.282 1.00 97.69 256 ILE A CA 1
ATOM 2108 C C . ILE A 1 256 ? -13.680 10.121 17.109 1.00 97.69 256 ILE A C 1
ATOM 2110 O O . ILE A 1 256 ? -14.266 11.121 16.702 1.00 97.69 256 ILE A O 1
ATOM 2114 N N . ASP A 1 257 ? -13.954 9.577 18.293 1.00 97.56 257 ASP A N 1
ATOM 2115 C CA . ASP A 1 257 ? -14.975 10.100 19.208 1.00 97.56 257 ASP A CA 1
ATOM 2116 C C . ASP A 1 257 ? -14.717 11.565 19.583 1.00 97.56 257 ASP A C 1
ATOM 2118 O O . ASP A 1 257 ? -15.624 12.397 19.526 1.00 97.56 257 ASP A O 1
ATOM 2122 N N . GLN A 1 258 ? -13.462 11.916 19.882 1.00 96.44 258 GLN A N 1
ATOM 2123 C CA . GLN A 1 258 ? -13.060 13.298 20.160 1.00 96.44 258 GLN A CA 1
ATOM 2124 C C . GLN A 1 258 ? -13.345 14.233 18.975 1.00 96.44 258 GLN A C 1
ATOM 2126 O O . GLN A 1 258 ? -13.833 15.347 19.172 1.00 96.44 258 GLN A O 1
ATOM 2131 N N . ARG A 1 259 ? -13.082 13.783 17.739 1.00 94.88 259 ARG A N 1
ATOM 2132 C CA . ARG A 1 259 ? -13.393 14.536 16.509 1.00 94.88 259 ARG A CA 1
ATOM 2133 C C . ARG A 1 259 ? -14.889 14.724 16.304 1.00 94.88 259 ARG A C 1
ATOM 2135 O O . ARG A 1 259 ? -15.317 15.826 15.971 1.00 94.88 259 ARG A O 1
ATOM 2142 N N . LEU A 1 260 ? -15.662 13.663 16.519 1.00 95.81 260 LEU A N 1
ATOM 2143 C CA . LEU A 1 260 ? -17.120 13.664 16.411 1.00 95.81 260 LEU A CA 1
ATOM 2144 C C . LEU A 1 260 ? -17.797 14.395 17.582 1.00 95.81 260 LEU A C 1
ATOM 2146 O O . LEU A 1 260 ? -18.993 14.668 17.511 1.00 95.81 260 LEU A O 1
ATOM 2150 N N . ARG A 1 261 ? -17.046 14.721 18.646 1.00 95.94 261 ARG A N 1
ATOM 2151 C CA . ARG A 1 261 ? -17.549 15.239 19.931 1.00 95.94 261 ARG A CA 1
ATOM 2152 C C . ARG A 1 261 ? -18.587 14.304 20.555 1.00 95.94 261 ARG A C 1
ATOM 2154 O O . ARG A 1 261 ? -19.615 14.741 21.066 1.00 95.94 261 ARG A O 1
ATOM 2161 N N . GLN A 1 262 ? -18.304 13.008 20.503 1.00 95.62 262 GLN A N 1
ATOM 2162 C CA . GLN A 1 262 ? -19.162 11.940 21.004 1.00 95.62 262 GLN A CA 1
ATOM 2163 C C . GLN A 1 262 ? -18.433 11.105 22.060 1.00 95.62 262 GLN A C 1
ATOM 2165 O O . GLN A 1 262 ? -17.218 11.194 22.227 1.00 95.62 262 GLN A O 1
ATOM 2170 N N . LYS A 1 263 ? -19.207 10.312 22.800 1.00 94.44 263 LYS A N 1
ATOM 2171 C CA . LYS A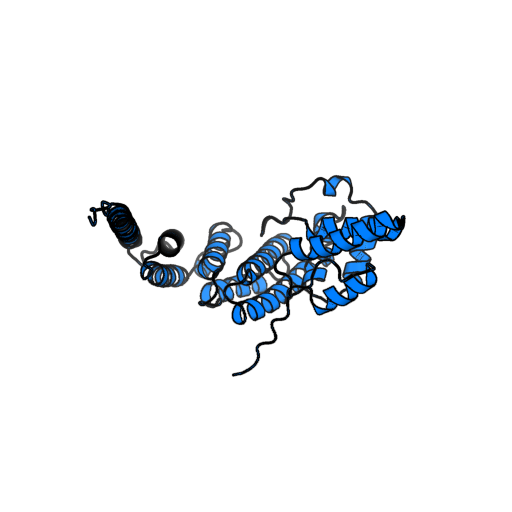 1 263 ? -18.718 9.301 23.742 1.00 94.44 263 LYS A CA 1
ATOM 2172 C C . LYS A 1 263 ? -19.450 7.995 23.453 1.00 94.44 263 LYS A C 1
ATOM 2174 O O . LYS A 1 263 ? -20.395 7.650 24.156 1.00 94.44 263 LYS A O 1
ATOM 2179 N N . SER A 1 264 ? -19.075 7.332 22.366 1.00 96.00 264 SER A N 1
ATOM 2180 C CA . SER A 1 264 ? -19.717 6.093 21.918 1.00 96.00 264 SER A CA 1
ATOM 2181 C C . SER A 1 264 ? -19.370 4.913 22.826 1.00 96.00 264 SER A C 1
ATOM 2183 O O . SER A 1 264 ? -20.235 4.093 23.131 1.00 96.00 264 SER A O 1
ATOM 2185 N N . HIS A 1 265 ? -18.134 4.861 23.330 1.00 96.56 265 HIS A N 1
ATOM 2186 C CA . HIS A 1 265 ? -17.665 3.773 24.185 1.00 96.56 265 HIS A CA 1
ATOM 2187 C C . HIS A 1 265 ? -16.763 4.248 25.335 1.00 96.56 265 HIS A C 1
ATOM 2189 O O . HIS A 1 265 ? -16.228 5.356 25.337 1.00 96.56 265 HIS A O 1
ATOM 2195 N N . ASN A 1 266 ? -16.544 3.372 26.323 1.00 96.38 266 ASN A N 1
ATOM 2196 C CA . ASN A 1 266 ? -15.571 3.599 27.395 1.00 96.38 266 ASN A CA 1
ATOM 2197 C C . ASN A 1 266 ? -14.175 3.099 26.977 1.00 96.38 266 ASN A C 1
ATOM 2199 O O . ASN A 1 266 ? -13.728 2.018 27.376 1.00 96.38 266 ASN A O 1
ATOM 2203 N N . TRP A 1 267 ? -13.505 3.890 26.137 1.00 97.50 267 TRP A N 1
ATOM 2204 C CA . TRP A 1 267 ? -12.191 3.575 25.565 1.00 97.50 267 TRP A CA 1
ATOM 2205 C C . TRP A 1 267 ? -11.125 3.310 26.627 1.00 97.50 267 TRP A C 1
ATOM 2207 O O . TRP A 1 267 ? -10.398 2.320 26.535 1.00 97.50 267 TRP A O 1
ATOM 2217 N N . SER A 1 268 ? -11.065 4.153 27.660 1.00 95.50 268 SER A N 1
ATOM 2218 C CA . SER A 1 268 ? -10.072 4.057 28.734 1.00 95.50 268 SER A CA 1
ATOM 2219 C C . SER A 1 268 ? -10.200 2.755 29.516 1.00 95.50 268 SER A C 1
ATOM 2221 O O . SER A 1 268 ? -9.199 2.073 29.727 1.00 95.50 268 SER A O 1
ATOM 2223 N N . LEU A 1 269 ? -11.427 2.355 29.871 1.00 97.19 269 LEU A N 1
ATOM 2224 C CA . LEU A 1 269 ? -11.667 1.073 30.536 1.00 97.19 269 LEU A CA 1
ATOM 2225 C C . LEU A 1 269 ? -11.239 -0.102 29.650 1.00 97.19 269 LEU A C 1
ATOM 2227 O O . LEU A 1 269 ? -10.616 -1.050 30.126 1.00 97.19 269 LEU A O 1
ATOM 2231 N N . ARG A 1 270 ? -11.550 -0.053 28.348 1.00 97.31 270 ARG A N 1
ATOM 2232 C CA . ARG A 1 270 ? -11.190 -1.137 27.421 1.00 97.31 270 ARG A CA 1
ATOM 2233 C C . ARG A 1 270 ? -9.677 -1.234 27.208 1.00 97.31 270 ARG A C 1
ATOM 2235 O O . ARG A 1 270 ? -9.149 -2.342 27.151 1.00 97.31 270 ARG A O 1
ATOM 2242 N N . ARG A 1 271 ? -8.973 -0.098 27.170 1.00 96.44 271 ARG A N 1
ATOM 2243 C CA . ARG A 1 271 ? -7.502 -0.048 27.144 1.00 96.44 271 ARG A CA 1
ATOM 2244 C C . ARG A 1 271 ? -6.898 -0.590 28.439 1.00 96.44 271 ARG A C 1
ATOM 2246 O O . ARG A 1 271 ? -5.942 -1.350 28.356 1.00 96.44 271 ARG A O 1
ATOM 2253 N N . GLY A 1 272 ? -7.478 -0.267 29.599 1.00 97.00 272 GLY A N 1
ATOM 2254 C CA . GLY A 1 272 ? -7.090 -0.838 30.896 1.00 97.00 272 GLY A CA 1
ATOM 2255 C C . GLY A 1 272 ? -7.109 -2.368 30.878 1.00 97.00 272 GLY A C 1
ATOM 2256 O O . GLY A 1 272 ? -6.101 -3.000 31.173 1.00 97.00 272 GLY A O 1
ATOM 2257 N N . LYS A 1 273 ? -8.193 -2.958 30.363 1.00 96.88 273 LYS A N 1
ATOM 2258 C CA . LYS A 1 273 ? -8.306 -4.415 30.180 1.00 96.88 273 LYS A CA 1
ATOM 2259 C C . LYS A 1 273 ? -7.238 -5.007 29.253 1.00 96.88 273 LYS A C 1
ATOM 2261 O O . LYS A 1 273 ? -6.840 -6.148 29.443 1.00 96.88 273 LYS A O 1
ATOM 2266 N N . CYS A 1 274 ? -6.761 -4.266 28.249 1.00 96.12 274 CYS A N 1
ATOM 2267 C CA . CYS A 1 274 ? -5.644 -4.737 27.421 1.00 96.12 274 CYS A CA 1
ATOM 2268 C C . CYS A 1 274 ? -4.355 -4.854 28.246 1.00 96.12 274 CYS A C 1
ATOM 2270 O O . CYS A 1 274 ? -3.622 -5.821 28.078 1.00 96.12 274 CYS A O 1
ATOM 2272 N N . TYR A 1 275 ? -4.087 -3.899 29.145 1.00 95.69 275 TYR A N 1
ATOM 2273 C CA . TYR A 1 275 ? -2.930 -3.974 30.041 1.00 95.69 275 TYR A CA 1
ATOM 2274 C C . TYR A 1 275 ? -3.041 -5.141 31.022 1.00 95.69 275 TYR A C 1
ATOM 2276 O O . TYR A 1 275 ? -2.060 -5.853 31.195 1.00 95.69 275 TYR A O 1
ATOM 2284 N N . GLU A 1 276 ? -4.224 -5.385 31.591 1.00 95.81 276 GLU A N 1
ATOM 2285 C CA . GLU A 1 276 ? -4.472 -6.551 32.453 1.00 95.81 276 GLU A CA 1
ATOM 2286 C C . GLU A 1 276 ? -4.156 -7.867 31.723 1.00 95.81 276 GLU A C 1
ATOM 2288 O O . GLU A 1 276 ? -3.424 -8.702 32.247 1.00 95.81 276 GLU A O 1
ATOM 2293 N N . ILE A 1 277 ? -4.629 -8.025 30.479 1.00 94.50 277 ILE A N 1
ATOM 2294 C CA . ILE A 1 277 ? -4.339 -9.216 29.663 1.00 94.50 277 ILE A CA 1
ATOM 2295 C C . ILE A 1 277 ? -2.834 -9.341 29.380 1.00 94.50 277 ILE A C 1
ATOM 2297 O O . ILE A 1 277 ? -2.276 -10.429 29.482 1.00 94.50 277 ILE A O 1
ATOM 2301 N N . LEU A 1 278 ? -2.155 -8.241 29.035 1.00 93.44 278 LEU A N 1
ATOM 2302 C CA . LEU A 1 278 ? -0.707 -8.254 28.790 1.00 93.44 278 LEU A CA 1
ATOM 2303 C C . LEU A 1 278 ? 0.096 -8.627 30.040 1.00 93.44 278 LEU A C 1
ATOM 2305 O O . LEU A 1 278 ? 1.094 -9.333 29.924 1.00 93.44 278 LEU A O 1
ATOM 2309 N N . MET A 1 279 ? -0.331 -8.168 31.219 1.00 93.38 279 MET A N 1
ATOM 2310 C CA . MET A 1 279 ? 0.284 -8.552 32.490 1.00 93.38 279 MET A CA 1
ATOM 2311 C C . MET A 1 279 ? 0.119 -10.049 32.746 1.00 93.38 279 MET A C 1
ATOM 2313 O O . MET A 1 279 ? 1.113 -10.717 33.002 1.00 93.38 279 MET A O 1
ATOM 2317 N N . GLN A 1 280 ? -1.090 -10.588 32.563 1.00 92.19 280 GLN A N 1
ATOM 2318 C CA . GLN A 1 280 ? -1.355 -12.023 32.716 1.00 92.19 280 GLN A CA 1
ATOM 2319 C C . GLN A 1 280 ? -0.498 -12.878 31.775 1.00 92.19 280 GLN A C 1
ATOM 2321 O O . GLN A 1 280 ? 0.079 -13.868 32.207 1.00 92.19 280 GLN A O 1
ATOM 2326 N N . ILE A 1 281 ? -0.352 -12.477 30.505 1.00 90.44 281 ILE A N 1
ATOM 2327 C CA . ILE A 1 281 ? 0.507 -13.185 29.538 1.00 90.44 281 ILE A CA 1
ATOM 2328 C C . ILE A 1 281 ? 1.965 -13.232 30.022 1.00 90.44 281 ILE A C 1
ATOM 2330 O O . ILE A 1 281 ? 2.636 -14.252 29.860 1.00 90.44 281 ILE A O 1
ATOM 2334 N N . ARG A 1 282 ? 2.468 -12.139 30.608 1.00 88.00 282 ARG A N 1
ATOM 2335 C CA . ARG A 1 282 ? 3.842 -12.071 31.128 1.00 88.00 282 ARG A CA 1
ATOM 2336 C C . ARG A 1 282 ? 4.015 -12.908 32.386 1.00 88.00 282 ARG A C 1
ATOM 2338 O O . ARG A 1 282 ? 4.958 -13.682 32.445 1.00 88.00 282 ARG A O 1
ATOM 2345 N N . GLU A 1 283 ? 3.082 -12.818 33.331 1.00 87.06 283 GLU A N 1
ATOM 2346 C CA . GLU A 1 283 ? 3.079 -13.649 34.540 1.00 87.06 283 GLU A CA 1
ATOM 2347 C C . GLU A 1 283 ? 3.053 -15.147 34.190 1.00 87.06 283 GLU A C 1
ATOM 2349 O O . GLU A 1 283 ? 3.845 -15.918 34.725 1.00 87.06 283 GLU A O 1
ATOM 2354 N N . GLU A 1 284 ? 2.208 -15.568 33.24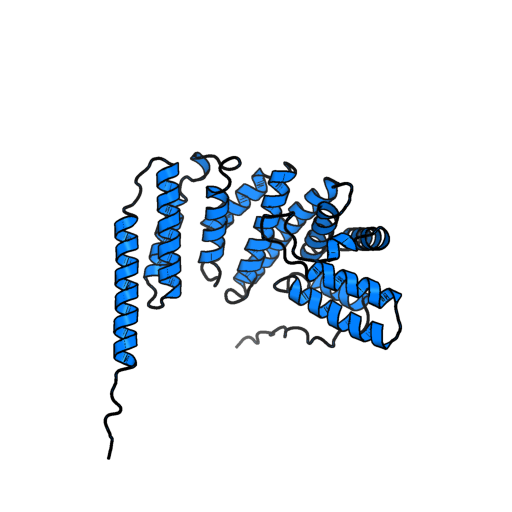1 1.00 81.31 284 GLU A N 1
ATOM 2355 C CA . GLU A 1 284 ? 2.170 -16.953 32.746 1.00 81.31 284 GLU A CA 1
ATOM 2356 C C . GLU A 1 284 ? 3.500 -17.369 32.079 1.00 81.31 284 GLU A C 1
ATOM 2358 O O . GLU A 1 284 ? 3.989 -18.480 32.303 1.00 81.31 284 GLU A O 1
ATOM 2363 N N . GLY A 1 285 ? 4.111 -16.488 31.279 1.00 74.50 285 GLY A N 1
ATOM 2364 C CA . GLY A 1 285 ? 5.400 -16.738 30.622 1.00 74.50 285 GLY A CA 1
ATOM 2365 C C . GLY A 1 285 ? 6.582 -16.834 31.595 1.00 74.50 285 GLY A C 1
ATOM 2366 O O . GLY A 1 285 ? 7.441 -17.707 31.447 1.00 74.50 285 GLY A O 1
ATOM 2367 N N . ASP A 1 286 ? 6.598 -15.986 32.621 1.00 61.81 286 ASP A N 1
ATOM 2368 C CA . ASP A 1 286 ? 7.612 -15.983 33.677 1.00 61.81 286 ASP A CA 1
ATOM 2369 C C . ASP A 1 286 ? 7.472 -17.210 34.593 1.00 61.81 286 ASP A C 1
ATOM 2371 O O . ASP A 1 286 ? 8.469 -17.756 35.066 1.00 61.81 286 ASP A O 1
ATOM 2375 N N . LEU A 1 287 ? 6.252 -17.711 34.810 1.00 60.09 287 LEU A N 1
ATOM 2376 C CA . LEU A 1 287 ? 6.021 -18.969 35.529 1.00 60.09 287 LEU A CA 1
ATOM 2377 C C . LEU A 1 287 ? 6.466 -20.196 34.715 1.00 60.09 287 LEU A C 1
ATOM 2379 O O . LEU A 1 287 ? 6.977 -21.155 35.291 1.00 60.09 287 LEU A O 1
ATOM 2383 N N . ALA A 1 288 ? 6.323 -20.169 33.386 1.00 58.81 288 ALA A N 1
ATOM 2384 C CA . ALA A 1 288 ? 6.755 -21.260 32.509 1.00 58.81 288 ALA A CA 1
ATOM 2385 C C . ALA A 1 288 ? 8.287 -21.360 32.364 1.00 58.81 288 ALA A C 1
ATOM 2387 O O . ALA A 1 288 ? 8.812 -22.454 32.159 1.00 58.81 288 ALA A O 1
ATOM 2388 N N . THR A 1 289 ? 9.014 -20.245 32.486 1.00 55.22 289 THR A N 1
ATOM 2389 C CA . THR A 1 289 ? 10.491 -20.221 32.469 1.00 55.22 289 THR A CA 1
ATOM 2390 C C . THR A 1 289 ? 11.116 -20.509 33.836 1.00 55.22 289 THR A C 1
ATOM 2392 O O . THR A 1 289 ? 12.270 -20.927 33.896 1.00 55.22 289 THR A O 1
ATOM 2395 N N . ASN A 1 290 ? 10.350 -20.363 34.922 1.00 46.81 290 ASN A N 1
ATOM 2396 C CA . ASN A 1 290 ? 10.777 -20.632 36.297 1.00 46.81 290 ASN A CA 1
ATOM 2397 C C . ASN A 1 290 ? 10.445 -22.043 36.806 1.00 46.81 290 ASN A C 1
ATOM 2399 O O . ASN A 1 290 ? 10.457 -22.261 38.016 1.00 46.81 290 ASN A O 1
ATOM 2403 N N . VAL A 1 291 ? 10.186 -23.024 35.932 1.00 45.66 291 VAL A N 1
ATOM 2404 C CA . VAL A 1 291 ? 10.202 -24.429 36.368 1.00 45.66 291 VAL A CA 1
ATOM 2405 C C . VAL A 1 291 ? 11.653 -24.768 36.724 1.00 45.66 291 VAL A C 1
ATOM 2407 O O . VAL A 1 291 ? 12.493 -24.826 35.822 1.00 45.66 291 VAL A O 1
ATOM 2410 N N . PRO A 1 292 ? 11.997 -24.984 38.008 1.00 44.41 292 PRO A N 1
ATOM 2411 C CA . PRO A 1 292 ? 13.331 -25.438 38.353 1.00 44.41 292 PRO A CA 1
ATOM 2412 C C . PRO A 1 292 ? 13.525 -26.786 37.669 1.00 44.41 292 PRO A C 1
ATOM 2414 O O . PRO A 1 292 ? 12.622 -27.626 37.696 1.00 44.41 292 PRO A O 1
ATOM 2417 N N . SER A 1 293 ? 14.694 -27.016 37.077 1.00 45.25 293 SER A N 1
ATOM 2418 C CA . SER A 1 293 ? 15.136 -28.358 36.715 1.00 45.25 293 SER A CA 1
ATOM 2419 C C . SER A 1 293 ? 15.252 -29.182 38.001 1.00 45.25 293 SER A C 1
ATOM 2421 O O . SER A 1 293 ? 16.329 -29.314 38.586 1.00 45.25 293 SER A O 1
ATOM 2423 N N . VAL A 1 294 ? 14.129 -29.686 38.504 1.00 42.66 294 VAL A N 1
ATOM 2424 C CA . VAL A 1 294 ? 14.112 -30.644 39.597 1.00 42.66 294 VAL A CA 1
ATOM 2425 C C . VAL A 1 294 ? 14.506 -31.973 38.974 1.00 42.66 294 VAL A C 1
ATOM 2427 O O . VAL A 1 294 ? 13.689 -32.674 38.388 1.00 42.66 294 VAL A O 1
ATOM 2430 N N . LEU A 1 295 ? 15.816 -32.209 39.017 1.00 43.69 295 LEU A N 1
ATOM 2431 C CA . LEU A 1 295 ? 16.463 -33.486 39.295 1.00 43.69 295 LEU A CA 1
ATOM 2432 C C . LEU A 1 295 ? 15.537 -34.706 39.167 1.00 43.69 295 LEU A C 1
ATOM 2434 O O . LEU A 1 295 ? 14.714 -34.967 40.044 1.00 43.69 295 LEU A O 1
ATOM 2438 N N . SER A 1 296 ? 15.768 -35.513 38.136 1.00 34.84 296 SER A N 1
ATOM 2439 C CA . SER A 1 296 ? 15.531 -36.952 38.217 1.00 34.84 296 SER A CA 1
ATOM 2440 C C . SER A 1 296 ? 16.891 -37.646 38.244 1.00 34.84 296 SER A C 1
ATOM 2442 O O . SER A 1 296 ? 17.679 -37.480 37.313 1.00 34.84 296 SER A O 1
ATOM 2444 N N . PHE A 1 297 ? 17.111 -38.319 39.373 1.00 41.06 297 PHE A N 1
ATOM 2445 C CA . PHE A 1 297 ? 18.227 -39.160 39.806 1.00 41.06 297 PHE A CA 1
ATOM 2446 C C . PHE A 1 297 ? 18.897 -40.015 38.728 1.00 41.06 297 PHE A C 1
ATOM 2448 O O . PHE A 1 297 ? 18.171 -40.552 37.861 1.00 41.06 297 PHE A O 1
#

pLDDT: mean 88.28, std 15.92, range [28.91, 98.56]

Secondary structure (DSSP, 8-state):
-------PPPPTT--SSHHHHHHHHHHHGGGSSSHHHHHHHHHHHHHHHHHTT-HHHHHHHHHHHHHHH--EETTEEEEE-STHHHH--HHHHHHHHHHHHH---HHHHHHHHHHHHHHSSS--HHHHHHHHHHHHHHHHHHHHHHHH-TTSSHHHHHHHHHHHHHHHHHHHTSSHHHHHHHHHHHHHHS-TTSTTHHHHHHHHHHHHHH-TTTS-TGGGTTHHHHHHHHHHHHTT-SSHHHHHHHHHHHHHHHHHHHHHT---S-HHHHHHHHHHHHHHHHHHHHHHHT-------

Mean predicted aligned error: 7.11 Å

Radius of gyration: 23.17 Å; Cα contacts (8 Å, |Δi|>4): 349; chains: 1; bounding box: 50×58×64 Å

Solvent-accessible surface area (backbone atoms only — not comparable to full-atom values): 16096 Å² total; per-residue (Å²): 138,81,86,75,80,75,79,66,79,81,62,77,84,78,50,95,43,71,65,61,44,47,63,44,40,55,77,42,47,81,77,45,78,50,43,53,56,56,12,50,50,29,48,42,37,21,57,55,25,56,76,67,69,38,60,73,63,19,52,55,26,48,53,48,22,51,66,28,52,55,53,69,46,70,41,42,80,78,59,60,78,62,81,58,72,85,65,70,43,69,71,56,50,52,50,42,51,53,49,40,74,71,47,82,29,34,54,61,26,18,50,36,20,40,49,46,28,67,62,38,93,66,60,47,65,67,30,41,51,50,14,31,57,18,16,56,51,33,21,52,53,22,48,57,46,19,72,76,41,25,81,53,60,25,43,55,50,24,43,43,23,50,31,40,23,40,38,46,12,71,76,66,73,49,64,46,67,60,46,51,51,49,53,54,46,41,55,77,64,50,59,80,77,26,71,35,39,63,58,43,30,51,54,52,51,47,51,50,64,70,40,59,88,84,38,58,67,75,75,52,64,70,48,41,61,51,21,48,55,50,19,59,57,20,60,72,50,91,48,66,66,43,32,53,52,14,43,53,29,34,54,51,20,47,55,45,24,60,68,65,72,50,79,89,67,69,43,68,62,55,44,49,54,42,52,54,52,51,49,51,51,47,54,55,52,54,55,68,71,61,61,71,88,75,78,81,133

Foldseek 3Di:
DDDDPPPPDPDLQDDQAPVVLLVCCLPCVLVDQALQSSLSSLVSNLVNCVVVVVVVRNVLSVLSNVLSVWDDPQLNLADTDDPVLVVCDDVSLVSLVVQLVPGPQLVSVLSSLSCCLRRPPPNDLVSLLSNLVSLVVSLVSLLVVCVVVQADSSLVSNLRSLSSSCSSCVVNVPCNVVSLVVLVCLLQPRDPSHPCSLVSNLVSLVVQLVCPVSHDLVNLPPSLVSLQVQLVVLLVDLDLPSLVSNLSSLVSSVSNCVSNVHPPDDSVVSNVSSVVSVVVSVVVVVVVVPPPPPDDD

Nearest PDB structures (foldseek):
  7v1k-assembly1_A-2  TM=1.961E-01  e=1.165E+00  Homo sapiens
  5dlq-assembly1_B  TM=2.661E-01  e=3.622E+00  Mus musculus
  8rf9-assembly1_A  TM=2.184E-01  e=3.062E+00  Agrobacterium tumefaciens
  8rf0-assembly1_A  TM=2.366E-01  e=7.094E+00  Agrobacterium tumefaciens

Sequence (297 aa):
MKHEIHVGEPTMAQFNNLKSLYDHLERQATNYAGGHRISSLFGAVYKLKEAEDNRNEADQTLWECWFFGLKFTPGDVENWCSHITERFNQPIYTHVAERLMSTRNSVLRARYAHILWGRAKQREIGHARIAIDSYLEAGKAYEIRDKKEPQGLWGLEVLFAIRNAYGLAIRTQYRITEVKTELFRLIRRFNPKSRWSFRVRQELITVMLEDKQQFEISELAGLQEVCWRLADVGMKSRIEAPIQEAKDMLGLGEKIDQRLRQKSHNWSLRRGKCYEILMQIREEGDLATNVPSVLSF